Protein AF-A0A2K8Z9N9-F1 (afdb_monomer_lite)

Structure (mmCIF, N/CA/C/O backbone):
data_AF-A0A2K8Z9N9-F1
#
_entry.id   AF-A0A2K8Z9N9-F1
#
loop_
_atom_site.group_PDB
_atom_site.id
_atom_site.type_symbol
_atom_site.label_atom_id
_atom_site.label_alt_id
_atom_site.label_comp_id
_atom_site.label_asym_id
_atom_site.label_entity_id
_atom_site.label_seq_id
_atom_site.pdbx_PDB_ins_code
_atom_site.Cartn_x
_atom_site.Cartn_y
_atom_site.Cartn_z
_atom_site.occupancy
_atom_site.B_iso_or_equiv
_atom_site.auth_seq_id
_atom_site.auth_comp_id
_atom_site.auth_asym_id
_atom_site.auth_atom_id
_atom_site.pdbx_PDB_model_num
ATOM 1 N N . MET A 1 1 ? -4.233 -26.226 -13.952 1.00 40.62 1 MET A N 1
ATOM 2 C CA . MET A 1 1 ? -4.225 -26.065 -12.481 1.00 40.62 1 MET A CA 1
ATOM 3 C C . MET A 1 1 ? -2.831 -26.350 -11.945 1.00 40.62 1 MET A C 1
ATOM 5 O O . MET A 1 1 ? -2.380 -27.484 -12.035 1.00 40.62 1 MET A O 1
ATOM 9 N N . ARG A 1 2 ? -2.150 -25.341 -11.397 1.00 28.80 2 ARG A N 1
ATOM 10 C CA . ARG A 1 2 ? -0.966 -25.518 -10.547 1.00 28.80 2 ARG A CA 1
ATOM 11 C C . ARG A 1 2 ? -0.898 -24.301 -9.619 1.00 28.80 2 ARG A C 1
ATOM 13 O O . ARG A 1 2 ? -0.724 -23.184 -10.087 1.00 28.80 2 ARG A O 1
ATOM 20 N N . LYS A 1 3 ? -1.181 -24.523 -8.333 1.00 37.84 3 LYS A N 1
ATOM 21 C CA . LYS A 1 3 ? -1.164 -23.515 -7.265 1.00 37.84 3 LYS A CA 1
ATOM 22 C C . LYS A 1 3 ? 0.292 -23.256 -6.876 1.00 37.84 3 LYS A C 1
ATOM 24 O O . LYS A 1 3 ? 0.967 -24.202 -6.481 1.00 37.84 3 LYS A O 1
ATOM 29 N N . ILE A 1 4 ? 0.751 -22.010 -6.941 1.00 40.31 4 ILE A N 1
ATOM 30 C CA . ILE A 1 4 ? 1.959 -21.569 -6.235 1.00 40.31 4 ILE A CA 1
ATOM 31 C C . ILE A 1 4 ? 1.505 -20.522 -5.220 1.00 40.31 4 ILE A C 1
ATOM 33 O O . ILE A 1 4 ? 1.258 -19.366 -5.545 1.00 40.31 4 ILE A O 1
ATOM 37 N N . LEU A 1 5 ? 1.321 -20.999 -3.987 1.00 37.47 5 LEU A N 1
ATOM 38 C CA . LEU A 1 5 ? 1.273 -20.192 -2.774 1.00 37.47 5 LEU A CA 1
ATOM 39 C C . LEU A 1 5 ? 2.595 -19.414 -2.675 1.00 37.47 5 LEU A C 1
ATOM 41 O O . LEU A 1 5 ? 3.636 -20.032 -2.455 1.00 37.47 5 LEU A O 1
ATOM 45 N N . CYS A 1 6 ? 2.567 -18.086 -2.777 1.00 30.19 6 CYS A N 1
ATOM 46 C CA . CYS A 1 6 ? 3.692 -17.260 -2.343 1.00 30.19 6 CYS A CA 1
ATOM 47 C C . CYS A 1 6 ? 3.483 -16.848 -0.884 1.00 30.19 6 CYS A C 1
ATOM 49 O O . CYS A 1 6 ? 2.782 -15.894 -0.554 1.00 30.19 6 CYS A O 1
ATOM 51 N N . TRP A 1 7 ? 4.100 -17.635 -0.009 1.00 30.02 7 TRP A N 1
ATOM 52 C CA . TRP A 1 7 ? 4.386 -17.299 1.376 1.00 30.02 7 TRP A CA 1
ATOM 53 C C . TRP A 1 7 ? 5.351 -16.104 1.425 1.00 30.02 7 TRP A C 1
ATOM 55 O O . TRP A 1 7 ? 6.542 -16.279 1.195 1.00 30.02 7 TRP A O 1
ATOM 65 N N . PHE A 1 8 ? 4.877 -14.904 1.771 1.00 36.78 8 PHE A N 1
ATOM 66 C CA . PHE A 1 8 ? 5.751 -13.749 2.058 1.00 36.78 8 PHE A CA 1
ATOM 67 C C . PHE A 1 8 ? 5.559 -13.162 3.460 1.00 36.78 8 PHE A C 1
ATOM 69 O O . PHE A 1 8 ? 5.727 -11.970 3.704 1.00 36.78 8 PHE A O 1
ATOM 76 N N . ALA A 1 9 ? 5.302 -14.030 4.434 1.00 34.38 9 ALA A N 1
ATOM 77 C CA . ALA A 1 9 ? 5.460 -13.699 5.840 1.00 34.38 9 ALA A CA 1
ATOM 78 C C . ALA A 1 9 ? 6.182 -14.863 6.525 1.00 34.38 9 ALA A C 1
ATOM 80 O O . ALA A 1 9 ? 5.581 -15.918 6.660 1.00 34.38 9 ALA A O 1
ATOM 81 N N . ILE A 1 10 ? 7.467 -14.678 6.883 1.00 39.50 10 ILE A N 1
ATOM 82 C CA . ILE A 1 10 ? 8.190 -15.241 8.061 1.00 39.50 10 ILE A CA 1
ATOM 83 C C . ILE A 1 10 ? 9.733 -15.229 7.895 1.00 39.50 10 ILE A C 1
ATOM 85 O O . ILE A 1 10 ? 10.442 -15.260 8.895 1.00 39.50 10 ILE A O 1
ATOM 89 N N . ALA A 1 11 ? 10.317 -15.044 6.708 1.00 35.84 11 ALA A N 1
ATOM 90 C CA . ALA A 1 11 ? 11.785 -15.081 6.548 1.00 35.84 11 ALA A CA 1
ATOM 91 C C . ALA A 1 11 ? 12.506 -13.739 6.829 1.00 35.84 11 ALA A C 1
ATOM 93 O O . ALA A 1 11 ? 13.206 -13.207 5.975 1.00 35.84 11 ALA A O 1
ATOM 94 N N . GLY A 1 12 ? 12.328 -13.164 8.021 1.00 29.55 12 GLY A N 1
ATOM 95 C CA . GLY A 1 12 ? 13.013 -11.919 8.406 1.00 29.55 12 GLY A CA 1
ATOM 96 C C . GLY A 1 12 ? 13.476 -11.853 9.858 1.00 29.55 12 GLY A C 1
ATOM 97 O O . GLY A 1 12 ? 13.710 -10.757 10.359 1.00 29.55 12 GLY A O 1
ATOM 98 N N . MET A 1 13 ? 13.546 -12.983 10.570 1.00 34.28 13 MET A N 1
ATOM 99 C CA . MET A 1 13 ? 13.868 -12.961 12.002 1.00 34.28 13 MET A CA 1
ATOM 100 C C . MET A 1 13 ? 14.751 -14.109 12.491 1.00 34.28 13 MET A C 1
ATOM 102 O O . MET A 1 13 ? 14.627 -14.517 13.635 1.00 34.28 13 MET A O 1
ATOM 106 N N . LEU A 1 14 ? 15.672 -14.596 11.663 1.00 36.12 14 LEU A N 1
ATOM 107 C CA . LEU A 1 14 ? 16.796 -15.417 12.113 1.00 36.12 14 LEU A CA 1
ATOM 108 C C . LEU A 1 14 ? 17.955 -15.162 11.155 1.00 36.12 14 LEU A C 1
ATOM 110 O O . LEU A 1 14 ? 17.903 -15.657 10.045 1.00 36.12 14 LEU A O 1
ATOM 114 N N . TYR A 1 15 ? 18.907 -14.314 11.546 1.00 31.03 15 TYR A N 1
ATOM 115 C CA . TYR A 1 15 ? 20.344 -14.408 11.238 1.00 31.03 15 TYR A CA 1
ATOM 116 C C . TYR A 1 15 ? 21.033 -13.128 11.728 1.00 31.03 15 TYR A C 1
ATOM 118 O O . TYR A 1 15 ? 21.249 -12.174 10.988 1.00 31.03 15 TYR A O 1
ATOM 126 N N . PHE A 1 16 ? 21.371 -13.118 13.013 1.00 31.69 16 PHE A N 1
ATOM 127 C CA . PHE A 1 16 ? 22.531 -12.393 13.516 1.00 31.69 16 PHE A CA 1
ATOM 128 C C . PHE A 1 16 ? 23.209 -13.271 14.568 1.00 31.69 16 PHE A C 1
ATOM 130 O O . PHE A 1 16 ? 22.520 -13.951 15.325 1.00 31.69 16 PHE A O 1
ATOM 137 N N . MET A 1 17 ? 24.541 -13.172 14.607 1.00 35.00 17 MET A N 1
ATOM 138 C CA . MET A 1 17 ? 25.512 -13.831 15.496 1.00 35.00 17 MET A CA 1
ATOM 139 C C . MET A 1 17 ? 26.117 -15.143 14.971 1.00 35.00 17 MET A C 1
ATOM 141 O O . MET A 1 17 ? 25.644 -16.224 15.295 1.00 35.00 17 MET A O 1
ATOM 145 N N . ALA A 1 18 ? 27.209 -15.025 14.201 1.00 33.44 18 ALA A N 1
ATOM 146 C CA . ALA A 1 18 ? 28.506 -15.632 14.544 1.00 33.44 18 ALA A CA 1
ATOM 147 C C . ALA A 1 18 ? 29.573 -15.328 13.465 1.00 33.44 18 ALA A C 1
ATOM 149 O O . ALA A 1 18 ? 29.647 -15.978 12.430 1.00 33.44 18 ALA A O 1
ATOM 150 N N . ALA A 1 19 ? 30.437 -14.355 13.737 1.00 37.69 19 ALA A N 1
ATOM 151 C CA . ALA A 1 19 ? 31.879 -14.511 13.518 1.00 37.69 19 ALA A CA 1
ATOM 152 C C . ALA A 1 19 ? 32.484 -14.659 14.933 1.00 37.69 19 ALA A C 1
ATOM 154 O O . ALA A 1 19 ? 31.873 -14.082 15.841 1.00 37.69 19 ALA A O 1
ATOM 155 N N . PRO A 1 20 ? 33.606 -15.373 15.190 1.00 42.34 20 PRO A N 1
ATOM 156 C CA . PRO A 1 20 ? 34.783 -15.522 14.318 1.00 42.34 20 PRO A CA 1
ATOM 157 C C . PRO A 1 20 ? 35.496 -16.907 14.345 1.00 42.34 20 PRO A C 1
ATOM 159 O O . PRO A 1 20 ? 35.285 -17.720 15.234 1.00 42.34 20 PRO A O 1
ATOM 162 N N . GLY A 1 21 ? 36.456 -17.101 13.430 1.00 30.88 21 GLY A N 1
ATOM 163 C CA . GLY A 1 21 ? 37.747 -17.733 13.758 1.00 30.88 21 GLY A CA 1
ATOM 164 C C . GLY A 1 21 ? 37.950 -19.244 13.535 1.00 30.88 21 GLY A C 1
ATOM 165 O O . GLY A 1 21 ? 37.290 -20.072 14.143 1.00 30.88 21 GLY A O 1
ATOM 166 N N . LEU A 1 22 ? 39.022 -19.539 12.781 1.00 37.59 22 LEU A N 1
ATOM 167 C CA . LEU A 1 22 ? 39.873 -20.745 12.794 1.00 37.59 22 LEU A CA 1
ATOM 168 C C . LEU A 1 22 ? 39.346 -22.052 12.173 1.00 37.59 22 LEU A C 1
ATOM 170 O O . LEU A 1 22 ? 38.772 -22.904 12.839 1.00 37.59 22 LEU A O 1
ATOM 174 N N . ALA A 1 23 ? 39.779 -22.295 10.934 1.00 33.53 23 ALA A N 1
ATOM 175 C CA . ALA A 1 23 ? 40.361 -23.585 10.558 1.00 33.53 23 ALA A CA 1
ATOM 176 C C . ALA A 1 23 ? 41.425 -23.363 9.468 1.00 33.53 23 ALA A C 1
ATOM 178 O O . ALA A 1 23 ? 41.121 -23.163 8.295 1.00 33.53 23 ALA A O 1
ATOM 179 N N . GLN A 1 24 ? 42.687 -23.347 9.896 1.00 34.75 24 GLN A N 1
ATOM 180 C CA . GLN A 1 24 ? 43.884 -23.338 9.062 1.00 34.75 24 GLN A CA 1
ATOM 181 C C . GLN A 1 24 ? 44.470 -24.758 9.048 1.00 34.75 24 GLN A C 1
ATOM 183 O O . GLN A 1 24 ? 44.729 -25.305 10.112 1.00 34.75 24 GLN A O 1
ATOM 188 N N . SER A 1 25 ? 44.658 -25.325 7.852 1.00 30.25 25 SER A N 1
ATOM 189 C CA . SER A 1 25 ? 45.715 -26.251 7.369 1.00 30.25 25 SER A CA 1
ATOM 190 C C . SER A 1 25 ? 45.084 -27.124 6.269 1.00 30.25 25 SER A C 1
ATOM 192 O O . SER A 1 25 ? 44.011 -27.679 6.465 1.00 30.25 25 SER A O 1
ATOM 194 N N . SER A 1 26 ? 45.631 -27.231 5.064 1.00 32.59 26 SER A N 1
ATOM 195 C CA . SER A 1 26 ? 47.000 -27.646 4.784 1.00 32.59 26 SER A CA 1
ATOM 196 C C . SER A 1 26 ? 47.540 -27.022 3.490 1.00 32.59 26 SER A C 1
ATOM 198 O O . SER A 1 26 ? 46.816 -26.605 2.590 1.00 32.59 26 SER A O 1
ATOM 200 N N . SER A 1 27 ? 48.858 -26.901 3.482 1.00 33.66 27 SER A N 1
ATOM 201 C CA . SER A 1 27 ? 49.746 -26.224 2.546 1.00 33.66 27 SER A CA 1
ATOM 202 C C . SER A 1 27 ? 49.953 -26.960 1.220 1.00 33.66 27 SER A C 1
ATOM 204 O O . SER A 1 27 ? 50.217 -28.156 1.247 1.00 33.66 27 SER A O 1
ATOM 206 N N . HIS A 1 28 ? 49.982 -26.223 0.102 1.00 33.47 28 HIS A N 1
ATOM 207 C CA . HIS A 1 28 ? 51.055 -26.280 -0.911 1.00 33.47 28 HIS A CA 1
ATOM 208 C C . HIS A 1 28 ? 50.810 -25.241 -2.017 1.00 33.47 28 HIS A C 1
ATOM 210 O O . HIS A 1 28 ? 50.472 -25.580 -3.141 1.00 33.47 28 HIS A O 1
ATOM 216 N N . PHE A 1 29 ? 51.021 -23.962 -1.718 1.00 29.41 29 PHE A N 1
ATOM 217 C CA . PHE A 1 29 ? 51.384 -23.003 -2.760 1.00 29.41 29 PHE A CA 1
ATOM 218 C C . PHE A 1 29 ? 52.460 -22.090 -2.182 1.00 29.41 29 PHE A C 1
ATOM 220 O O . PHE A 1 29 ? 52.217 -21.350 -1.231 1.00 29.41 29 PHE A O 1
ATOM 227 N N . LEU A 1 30 ? 53.676 -22.217 -2.715 1.00 35.69 30 LEU A N 1
ATOM 228 C CA . LEU A 1 30 ? 54.739 -21.232 -2.547 1.00 35.69 30 LEU A CA 1
ATOM 229 C C . LEU A 1 30 ? 54.215 -19.917 -3.132 1.00 35.69 30 LEU A C 1
ATOM 231 O O . LEU A 1 30 ? 54.160 -19.755 -4.348 1.00 35.69 30 LEU A O 1
ATOM 235 N N . ILE A 1 31 ? 53.754 -19.016 -2.266 1.00 38.97 31 ILE A N 1
ATOM 236 C CA . ILE A 1 31 ? 53.439 -17.646 -2.658 1.00 38.97 31 ILE A CA 1
ATOM 237 C C . ILE A 1 31 ? 54.770 -16.907 -2.671 1.00 38.97 31 ILE A C 1
ATOM 239 O O . ILE A 1 31 ? 55.290 -16.508 -1.630 1.00 38.97 31 ILE A O 1
ATOM 243 N N . ASP A 1 32 ? 55.340 -16.788 -3.866 1.00 32.94 32 ASP A N 1
ATOM 244 C CA . ASP A 1 32 ? 56.443 -15.878 -4.126 1.00 32.94 32 ASP A CA 1
ATOM 245 C C . ASP A 1 32 ? 55.951 -14.445 -3.875 1.00 32.94 32 ASP A C 1
ATOM 247 O O . ASP A 1 32 ? 55.128 -13.898 -4.613 1.00 32.94 32 ASP A O 1
ATOM 251 N N . ASN A 1 33 ? 56.439 -13.837 -2.793 1.00 38.19 33 ASN A N 1
ATOM 252 C CA . ASN A 1 33 ? 56.134 -12.466 -2.381 1.00 38.19 33 ASN A CA 1
ATOM 253 C C . ASN A 1 33 ? 56.921 -11.439 -3.213 1.00 38.19 33 ASN A C 1
ATOM 255 O O . ASN A 1 33 ? 57.607 -10.576 -2.670 1.00 38.19 33 ASN A O 1
ATOM 259 N N . THR A 1 34 ? 56.834 -11.515 -4.541 1.00 43.38 34 THR A N 1
ATOM 260 C CA . THR A 1 34 ? 57.449 -10.527 -5.438 1.00 43.38 34 THR A CA 1
ATOM 261 C C . THR A 1 34 ? 56.523 -10.152 -6.589 1.00 43.38 34 THR A C 1
ATOM 263 O O . THR A 1 34 ? 56.747 -10.495 -7.744 1.00 43.38 34 THR A O 1
ATOM 266 N N . ARG A 1 35 ? 55.484 -9.371 -6.279 1.00 37.12 35 ARG A N 1
ATOM 267 C CA . ARG A 1 35 ? 55.111 -8.195 -7.082 1.00 37.12 35 ARG A CA 1
ATOM 268 C C . ARG A 1 35 ? 53.953 -7.458 -6.432 1.00 37.12 35 ARG A C 1
ATOM 270 O O . ARG A 1 35 ? 52.832 -7.949 -6.363 1.00 37.12 35 ARG A O 1
ATOM 277 N N . GLU A 1 36 ? 54.251 -6.241 -6.005 1.00 45.59 36 GLU A N 1
ATOM 278 C CA . GLU A 1 36 ? 53.295 -5.148 -5.911 1.00 45.59 36 GLU A CA 1
ATOM 279 C C . GLU A 1 36 ? 52.333 -5.201 -7.109 1.00 45.59 36 GLU A C 1
ATOM 281 O O . GLU A 1 36 ? 52.747 -5.090 -8.264 1.00 45.59 36 GLU A O 1
ATOM 286 N N . GLY A 1 37 ? 51.049 -5.446 -6.859 1.00 42.91 37 GLY A N 1
ATOM 287 C CA . GLY A 1 37 ? 50.105 -5.624 -7.951 1.00 42.91 37 GLY A CA 1
ATOM 288 C C . GLY A 1 37 ? 48.707 -5.998 -7.491 1.00 42.91 37 GLY A C 1
ATOM 289 O O . GLY A 1 37 ? 48.403 -7.165 -7.295 1.00 42.91 37 GLY A O 1
ATOM 290 N N . ALA A 1 38 ? 47.838 -4.990 -7.440 1.00 40.56 38 ALA A N 1
ATOM 291 C CA . ALA A 1 38 ? 46.389 -5.126 -7.554 1.00 40.56 38 ALA A CA 1
ATOM 292 C C . ALA A 1 38 ? 45.644 -5.778 -6.370 1.00 40.56 38 ALA A C 1
ATOM 294 O O . ALA A 1 38 ? 45.139 -6.895 -6.459 1.00 40.56 38 ALA A O 1
ATOM 295 N N . TRP A 1 39 ? 45.370 -4.974 -5.338 1.00 43.25 39 TRP A N 1
ATOM 296 C CA . TRP A 1 39 ? 44.136 -5.113 -4.555 1.00 43.25 39 TRP A CA 1
ATOM 297 C C . TRP A 1 39 ? 42.931 -4.831 -5.467 1.00 43.25 39 TRP A C 1
ATOM 299 O O . TRP A 1 39 ? 42.368 -3.738 -5.474 1.00 43.25 39 TRP A O 1
ATOM 309 N N . ARG A 1 40 ? 42.557 -5.788 -6.317 1.00 46.06 40 ARG A N 1
ATOM 310 C CA . ARG A 1 40 ? 41.306 -5.722 -7.073 1.00 46.06 40 ARG A CA 1
ATOM 311 C C . ARG A 1 40 ? 40.212 -6.301 -6.194 1.00 46.06 40 ARG A C 1
ATOM 313 O O . ARG A 1 40 ? 40.065 -7.513 -6.100 1.00 46.06 40 ARG A O 1
ATOM 320 N N . TYR A 1 41 ? 39.419 -5.420 -5.590 1.00 48.72 41 TYR A N 1
ATOM 321 C CA . TYR A 1 41 ? 38.032 -5.746 -5.283 1.00 48.72 41 TYR A CA 1
ATOM 322 C C . TYR A 1 41 ? 37.375 -6.179 -6.597 1.00 48.72 41 TYR A C 1
ATOM 324 O O . TYR A 1 41 ? 36.998 -5.343 -7.415 1.00 48.72 41 TYR A O 1
ATOM 332 N N . THR A 1 42 ? 37.276 -7.479 -6.851 1.00 45.69 42 THR A N 1
ATOM 333 C CA . THR A 1 42 ? 36.456 -8.008 -7.940 1.00 45.69 42 THR A CA 1
ATOM 334 C C . THR A 1 42 ? 35.003 -8.018 -7.477 1.00 45.69 42 THR A C 1
ATOM 336 O O . THR A 1 42 ? 34.388 -9.070 -7.319 1.00 45.69 42 THR A O 1
ATOM 339 N N . SER A 1 43 ? 34.426 -6.835 -7.230 1.00 60.12 43 SER A N 1
ATOM 340 C CA . SER A 1 43 ? 32.971 -6.736 -7.239 1.00 60.12 43 SER A CA 1
ATOM 341 C C . SER A 1 43 ? 32.530 -7.068 -8.662 1.00 60.12 43 SER A C 1
ATOM 343 O O . SER A 1 43 ? 32.940 -6.427 -9.632 1.00 60.12 43 SER A O 1
ATOM 345 N N . VAL A 1 44 ? 31.762 -8.145 -8.813 1.00 65.00 44 VAL A N 1
ATOM 346 C CA . VAL A 1 44 ? 31.120 -8.455 -10.090 1.00 65.00 44 VAL A CA 1
ATOM 347 C C . VAL A 1 44 ? 30.292 -7.227 -10.463 1.00 65.00 44 VAL A C 1
ATOM 349 O O . VAL A 1 44 ? 29.448 -6.794 -9.679 1.00 65.00 44 VAL A O 1
ATOM 352 N N . ARG A 1 45 ? 30.587 -6.615 -11.615 1.00 73.12 45 ARG A N 1
ATOM 353 C CA . ARG A 1 45 ? 29.872 -5.423 -12.080 1.00 73.12 45 ARG A CA 1
ATOM 354 C C . ARG A 1 45 ? 28.389 -5.775 -12.194 1.00 73.12 45 ARG A C 1
ATOM 356 O O . ARG A 1 45 ? 28.050 -6.705 -12.922 1.00 73.12 45 ARG A O 1
ATOM 363 N N . GLU A 1 46 ? 27.534 -5.046 -11.473 1.00 80.50 46 GLU A N 1
ATOM 364 C CA . GLU A 1 46 ? 26.081 -5.217 -11.576 1.00 80.50 46 GLU A CA 1
ATOM 365 C C . GLU A 1 46 ? 25.660 -5.093 -13.046 1.00 80.50 46 GLU A C 1
ATOM 367 O O . GLU A 1 46 ? 26.114 -4.199 -13.770 1.00 80.50 46 GLU A O 1
ATOM 372 N N . THR A 1 47 ? 24.793 -5.999 -13.492 1.00 84.88 47 THR A N 1
ATOM 373 C CA . THR A 1 47 ? 24.129 -5.836 -14.790 1.00 84.88 47 THR A CA 1
ATOM 374 C C . THR A 1 47 ? 23.177 -4.634 -14.730 1.00 84.88 47 THR A C 1
ATOM 376 O O . THR A 1 47 ? 22.648 -4.345 -13.652 1.00 84.88 47 THR A O 1
ATOM 379 N N . PRO A 1 48 ? 22.885 -3.964 -15.862 1.00 84.25 48 PRO A N 1
ATOM 380 C CA . PRO A 1 48 ? 21.903 -2.877 -15.898 1.00 84.25 48 PRO A CA 1
ATOM 381 C C . PRO A 1 48 ? 20.554 -3.272 -15.285 1.00 84.25 48 PRO A C 1
ATOM 383 O O . PRO A 1 48 ? 19.950 -2.501 -14.551 1.00 84.25 48 PRO A O 1
ATOM 386 N N . TYR A 1 49 ? 20.122 -4.515 -15.508 1.00 81.06 49 TYR A N 1
ATOM 387 C CA . TYR A 1 49 ? 18.912 -5.069 -14.907 1.00 81.06 49 TYR A CA 1
ATOM 388 C C . TYR A 1 49 ? 18.962 -5.064 -13.367 1.00 81.06 49 TYR A C 1
ATOM 390 O O . TYR A 1 49 ? 18.026 -4.606 -12.712 1.00 81.06 49 TYR A O 1
ATOM 398 N N . GLN A 1 50 ? 20.068 -5.529 -12.774 1.00 82.19 50 GLN A N 1
ATOM 399 C CA . GLN A 1 50 ? 20.246 -5.580 -11.317 1.00 82.19 50 GLN A CA 1
ATOM 400 C C . GLN A 1 50 ? 20.343 -4.182 -10.697 1.00 82.19 50 GLN A C 1
ATOM 402 O O . GLN A 1 50 ? 19.692 -3.916 -9.684 1.00 82.19 50 GLN A O 1
ATOM 407 N N . SER A 1 51 ? 21.112 -3.277 -11.313 1.00 84.19 51 SER A N 1
ATOM 408 C CA . SER A 1 51 ? 21.238 -1.904 -10.819 1.00 84.19 51 SER A CA 1
ATOM 409 C C . SER A 1 51 ? 19.900 -1.165 -10.880 1.00 84.19 51 SER A C 1
ATOM 411 O O . SER A 1 51 ? 19.500 -0.533 -9.903 1.00 84.19 51 SER A O 1
ATOM 413 N N . ASN A 1 52 ? 19.168 -1.299 -11.990 1.00 86.81 52 ASN A N 1
ATOM 414 C CA . ASN A 1 52 ? 17.872 -0.652 -12.193 1.00 86.81 52 ASN A CA 1
ATOM 415 C C . ASN A 1 52 ? 16.802 -1.215 -11.248 1.00 86.81 52 ASN A C 1
ATOM 417 O O . ASN A 1 52 ? 16.053 -0.450 -10.637 1.00 86.81 52 ASN A O 1
ATOM 421 N N . GLY A 1 53 ? 16.777 -2.538 -11.055 1.00 85.38 53 GLY A N 1
ATOM 422 C CA . GLY A 1 53 ? 15.887 -3.192 -10.097 1.00 85.38 53 GLY A CA 1
ATOM 423 C C . GLY A 1 53 ? 16.094 -2.690 -8.665 1.00 85.38 53 GLY A C 1
ATOM 424 O O . GLY A 1 53 ? 15.122 -2.395 -7.967 1.00 85.38 53 GLY A O 1
ATOM 425 N N . ARG A 1 54 ? 17.350 -2.492 -8.241 1.00 87.31 54 ARG A N 1
ATOM 426 C CA . ARG A 1 54 ? 17.676 -1.928 -6.920 1.00 87.31 54 ARG A CA 1
ATOM 427 C C . ARG A 1 54 ? 17.151 -0.500 -6.751 1.00 87.31 54 ARG A C 1
ATOM 429 O O . ARG A 1 54 ? 16.621 -0.174 -5.687 1.00 87.31 54 ARG A O 1
ATOM 436 N N . VAL A 1 55 ? 17.265 0.346 -7.778 1.00 87.75 55 VAL A N 1
ATOM 437 C CA . VAL A 1 55 ? 16.733 1.721 -7.741 1.00 87.75 55 VAL A CA 1
ATOM 438 C C . VAL A 1 55 ? 15.206 1.715 -7.644 1.00 87.75 55 VAL A C 1
ATOM 440 O O . VAL A 1 55 ? 14.651 2.391 -6.778 1.00 87.75 55 VAL A O 1
ATOM 443 N N . ILE A 1 56 ? 14.525 0.905 -8.461 1.00 86.06 56 ILE A N 1
ATOM 444 C CA . ILE A 1 56 ? 13.062 0.751 -8.409 1.00 86.06 56 ILE A CA 1
ATOM 445 C C . ILE A 1 56 ? 12.621 0.281 -7.016 1.00 86.06 56 ILE A C 1
ATOM 447 O O . ILE A 1 56 ? 11.708 0.858 -6.425 1.00 86.06 56 ILE A O 1
ATOM 451 N N . GLN A 1 57 ? 13.299 -0.717 -6.445 1.00 86.56 57 GLN A N 1
ATOM 452 C CA . GLN A 1 57 ? 12.994 -1.228 -5.108 1.00 86.56 57 GLN A CA 1
ATOM 453 C C . GLN A 1 57 ? 13.182 -0.163 -4.019 1.00 86.56 57 GLN A C 1
ATOM 455 O O . GLN A 1 57 ? 12.355 -0.044 -3.107 1.00 86.56 57 GLN A O 1
ATOM 460 N N . HIS A 1 58 ? 14.254 0.626 -4.105 1.00 87.38 58 HIS A N 1
ATOM 461 C CA . HIS A 1 58 ? 14.481 1.737 -3.188 1.00 87.38 58 HIS A CA 1
ATOM 462 C C . HIS A 1 58 ? 13.348 2.767 -3.277 1.00 87.38 58 HIS A C 1
ATOM 464 O O . HIS A 1 58 ? 12.804 3.180 -2.250 1.00 87.38 58 HIS A O 1
ATOM 470 N N . GLN A 1 59 ? 12.935 3.116 -4.495 1.00 87.19 59 GLN A N 1
ATOM 471 C CA . GLN A 1 59 ? 11.874 4.088 -4.726 1.00 87.19 59 GLN A CA 1
ATOM 472 C C . GLN A 1 59 ? 10.514 3.593 -4.219 1.00 87.19 59 GLN A C 1
ATOM 474 O O . GLN A 1 59 ? 9.814 4.326 -3.521 1.00 87.19 59 GLN A O 1
ATOM 479 N N . LEU A 1 60 ? 10.179 2.323 -4.458 1.00 89.12 60 LEU A N 1
ATOM 480 C CA . LEU A 1 60 ? 8.980 1.683 -3.908 1.00 89.12 60 LEU A CA 1
ATOM 481 C C . LEU A 1 60 ? 8.983 1.658 -2.377 1.00 89.12 60 LEU A C 1
ATOM 483 O O . LEU A 1 60 ? 7.957 1.907 -1.749 1.00 89.12 60 LEU A O 1
ATOM 487 N N . THR A 1 61 ? 10.141 1.415 -1.761 1.00 88.88 61 THR A N 1
ATOM 488 C CA . THR A 1 61 ? 10.278 1.445 -0.297 1.00 88.88 61 THR A CA 1
ATOM 489 C C . THR A 1 61 ? 10.020 2.849 0.253 1.00 88.88 61 THR A C 1
ATOM 491 O O . THR A 1 61 ? 9.343 3.012 1.272 1.00 88.88 61 THR A O 1
ATOM 494 N N . THR A 1 62 ? 10.541 3.876 -0.417 1.00 89.06 62 THR A N 1
ATOM 495 C CA . THR A 1 62 ? 10.326 5.278 -0.043 1.00 89.06 62 THR A CA 1
ATOM 496 C C . THR A 1 62 ? 8.864 5.686 -0.217 1.00 89.06 62 THR A C 1
ATOM 498 O O . THR A 1 62 ? 8.292 6.291 0.693 1.00 89.06 62 THR A O 1
ATOM 501 N N . LEU A 1 63 ? 8.234 5.300 -1.329 1.00 90.06 63 LEU A N 1
ATOM 502 C CA . LEU A 1 63 ? 6.803 5.496 -1.573 1.0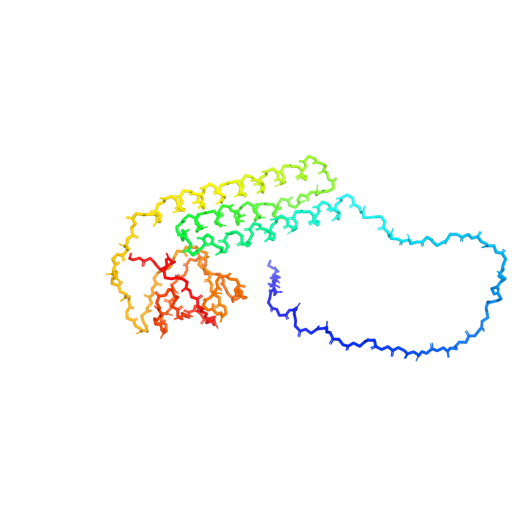0 90.06 63 LEU A CA 1
ATOM 503 C C . LEU A 1 63 ? 5.947 4.815 -0.506 1.00 90.06 63 LEU A C 1
ATOM 505 O O . LEU A 1 63 ? 5.081 5.462 0.075 1.00 90.06 63 LEU A O 1
ATOM 509 N N . GLY A 1 64 ? 6.236 3.554 -0.176 1.00 89.25 64 GLY A N 1
ATOM 510 C CA . GLY A 1 64 ? 5.501 2.801 0.839 1.00 89.25 64 GLY A CA 1
ATOM 511 C C . GLY A 1 64 ? 5.514 3.486 2.207 1.00 89.25 64 GLY A C 1
ATOM 512 O O . GLY A 1 64 ? 4.483 3.581 2.865 1.00 89.25 64 GLY A O 1
ATOM 513 N N . LYS A 1 65 ? 6.650 4.064 2.621 1.00 89.75 65 LYS A N 1
ATOM 514 C CA . LYS A 1 65 ? 6.722 4.846 3.870 1.00 89.75 65 LYS A CA 1
ATOM 515 C C . LYS A 1 65 ? 5.822 6.084 3.839 1.00 89.75 65 LYS A C 1
ATOM 517 O O . LYS A 1 65 ? 5.194 6.399 4.848 1.00 89.75 65 LYS A O 1
ATOM 522 N N . LYS A 1 66 ? 5.758 6.781 2.702 1.00 90.81 66 LYS A N 1
ATOM 523 C CA . LYS A 1 66 ? 4.902 7.965 2.529 1.00 90.81 66 LYS A CA 1
ATOM 524 C C . LYS A 1 66 ? 3.423 7.588 2.486 1.00 90.81 66 LYS A C 1
ATOM 526 O O . LYS A 1 66 ? 2.625 8.247 3.141 1.00 90.81 66 LYS A O 1
ATOM 531 N N . LEU A 1 67 ? 3.079 6.495 1.809 1.00 91.25 67 LEU A N 1
ATOM 532 C CA . LEU A 1 67 ? 1.724 5.942 1.788 1.00 91.25 67 LEU A CA 1
ATOM 533 C C . LEU A 1 67 ? 1.271 5.499 3.183 1.00 91.25 67 LEU A C 1
ATOM 535 O O . LEU A 1 67 ? 0.164 5.831 3.590 1.00 91.25 67 LEU A O 1
ATOM 539 N N . ASN A 1 68 ? 2.135 4.854 3.972 1.00 90.75 68 ASN A N 1
ATOM 540 C CA . ASN A 1 68 ? 1.809 4.516 5.361 1.00 90.75 68 ASN A CA 1
ATOM 541 C C . ASN A 1 68 ? 1.500 5.764 6.198 1.00 90.75 68 ASN A C 1
ATOM 543 O O . ASN A 1 68 ? 0.597 5.737 7.029 1.00 90.75 68 ASN A O 1
ATOM 547 N N . HIS A 1 69 ? 2.228 6.863 5.992 1.00 90.44 69 HIS A N 1
ATOM 548 C CA . HIS A 1 69 ? 1.908 8.125 6.655 1.00 90.44 69 HIS A CA 1
ATOM 549 C C . HIS A 1 69 ? 0.566 8.694 6.172 1.00 90.44 69 HIS A C 1
ATOM 551 O O . HIS A 1 69 ? -0.273 9.057 6.996 1.00 90.44 69 HIS A O 1
ATOM 557 N N . LEU A 1 70 ? 0.331 8.689 4.857 1.00 90.50 70 LEU A N 1
ATOM 558 C CA . LEU A 1 70 ? -0.923 9.143 4.259 1.00 90.50 70 LEU A CA 1
ATOM 559 C C . LEU A 1 70 ? -2.129 8.348 4.778 1.00 90.50 70 LEU A C 1
ATOM 561 O O . LEU A 1 70 ? -3.172 8.932 5.020 1.00 90.50 70 LEU A O 1
ATOM 565 N N . SER A 1 71 ? -1.962 7.055 5.067 1.00 87.94 71 SER A N 1
ATOM 566 C CA . SER A 1 71 ? -3.005 6.194 5.646 1.00 87.94 71 SER A CA 1
ATOM 567 C C . SER A 1 71 ? -3.592 6.724 6.970 1.00 87.94 71 SER A C 1
ATOM 569 O O . SER A 1 71 ? -4.724 6.411 7.338 1.00 87.94 71 SER A O 1
ATOM 571 N N . VAL A 1 72 ? -2.823 7.542 7.693 1.00 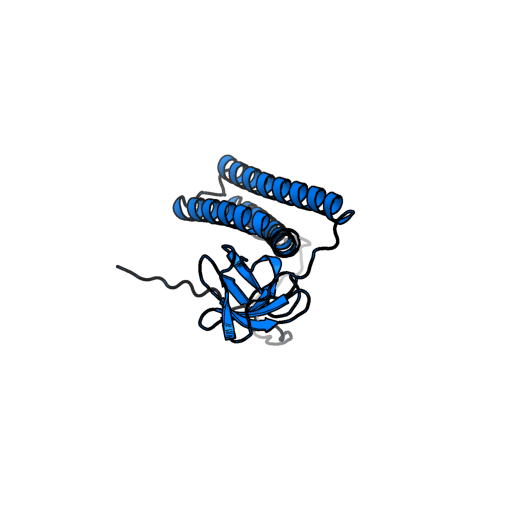87.75 72 VAL A N 1
ATOM 572 C CA . VAL A 1 72 ? -3.236 8.168 8.954 1.00 87.75 72 VAL A CA 1
ATOM 573 C C . VAL A 1 72 ? -3.785 9.572 8.730 1.00 87.75 72 VAL A C 1
ATOM 575 O O . VAL A 1 72 ? -4.765 9.939 9.370 1.00 87.75 72 VAL A O 1
ATOM 578 N N . VAL A 1 73 ? -3.151 10.341 7.842 1.00 88.25 73 VAL A N 1
ATOM 579 C CA . VAL A 1 73 ? -3.496 11.748 7.580 1.00 88.25 73 VAL A CA 1
ATOM 580 C C . VAL A 1 73 ? -4.765 11.864 6.735 1.00 88.25 73 VAL A C 1
ATOM 582 O O . VAL A 1 73 ? -5.655 12.636 7.066 1.00 88.25 73 VAL A O 1
ATOM 585 N N . ASP A 1 74 ? -4.866 11.070 5.671 1.00 89.38 74 ASP A N 1
ATOM 586 C CA . ASP A 1 74 ? -5.964 11.094 4.708 1.00 89.38 74 ASP A CA 1
ATOM 587 C C . ASP A 1 74 ? -6.215 9.677 4.183 1.00 89.38 74 ASP A C 1
ATOM 589 O O . ASP A 1 74 ? -5.693 9.230 3.157 1.00 89.38 74 ASP A O 1
ATOM 593 N N . ALA A 1 75 ? -6.984 8.932 4.972 1.00 89.12 75 ALA A N 1
ATOM 594 C CA . ALA A 1 75 ? -7.289 7.534 4.717 1.00 89.12 75 ALA A CA 1
ATOM 595 C C . ALA A 1 75 ? -8.025 7.291 3.376 1.00 89.12 75 ALA A C 1
ATOM 597 O O . ALA A 1 75 ? -7.648 6.343 2.678 1.00 89.12 75 ALA A O 1
ATOM 598 N N . PRO A 1 76 ? -9.007 8.121 2.957 1.00 90.38 76 PRO A N 1
ATOM 599 C CA . PRO A 1 76 ? -9.608 8.020 1.625 1.00 90.38 76 PRO A CA 1
ATOM 600 C C . PRO A 1 76 ? -8.599 8.202 0.486 1.00 90.38 76 PRO A C 1
ATOM 602 O O . PRO A 1 76 ? -8.525 7.346 -0.398 1.00 90.38 76 PRO A O 1
ATOM 605 N N . ALA A 1 77 ? -7.783 9.262 0.527 1.00 91.81 77 ALA A N 1
ATOM 606 C CA . ALA A 1 77 ? -6.780 9.515 -0.506 1.00 91.81 77 ALA A CA 1
ATOM 607 C C . ALA A 1 77 ? -5.727 8.401 -0.574 1.00 91.81 77 ALA A C 1
ATOM 609 O O . ALA A 1 77 ? -5.339 7.954 -1.657 1.00 91.81 77 ALA A O 1
ATOM 610 N N . TYR A 1 78 ? -5.300 7.903 0.590 1.00 93.31 78 TYR A N 1
ATOM 611 C CA . TYR A 1 78 ? -4.439 6.730 0.680 1.00 93.31 78 TYR A CA 1
ATOM 612 C C . TYR A 1 78 ? -5.049 5.517 -0.027 1.00 93.31 78 TYR A C 1
ATOM 614 O O . TYR A 1 78 ? -4.368 4.886 -0.833 1.00 93.31 78 TYR A O 1
ATOM 622 N N . SER A 1 79 ? -6.307 5.183 0.273 1.00 90.56 79 SER A N 1
ATOM 623 C CA . SER A 1 79 ? -6.965 3.980 -0.249 1.00 90.56 79 SER A CA 1
ATOM 624 C C . SER A 1 79 ? -7.008 3.986 -1.778 1.00 90.56 79 SER A C 1
ATOM 626 O O . SER A 1 79 ? -6.676 2.985 -2.420 1.00 90.56 79 SER A O 1
ATOM 628 N N . GLN A 1 80 ? -7.319 5.147 -2.362 1.00 93.44 80 GLN A N 1
ATOM 629 C CA . GLN A 1 80 ? -7.304 5.344 -3.806 1.00 93.44 80 GLN A CA 1
ATOM 630 C C . GLN A 1 80 ? -5.895 5.161 -4.392 1.00 93.44 80 GLN A C 1
ATOM 632 O O . GLN A 1 80 ? -5.699 4.311 -5.264 1.00 93.44 80 GLN A O 1
ATOM 637 N N . LEU A 1 81 ? -4.902 5.908 -3.896 1.00 93.94 81 LEU A N 1
ATOM 638 C CA . LEU A 1 81 ? -3.534 5.860 -4.425 1.00 93.94 81 LEU A CA 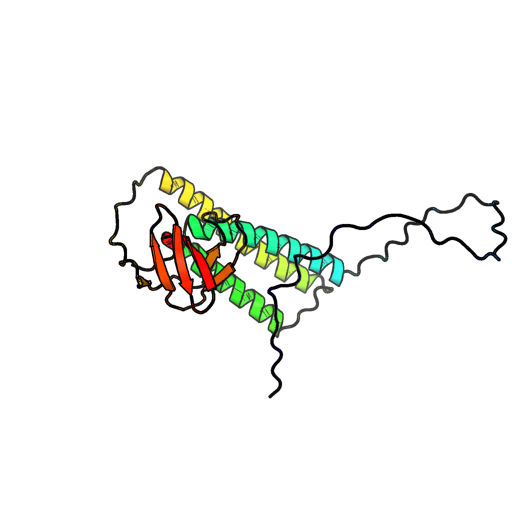1
ATOM 639 C C . LEU A 1 81 ? -2.888 4.482 -4.260 1.00 93.94 81 LEU A C 1
ATOM 641 O O . LEU A 1 81 ? -2.165 4.019 -5.142 1.00 93.94 81 LEU A O 1
ATOM 645 N N . GLN A 1 82 ? -3.163 3.801 -3.149 1.00 93.69 82 GLN A N 1
ATOM 646 C CA . GLN A 1 82 ? -2.700 2.441 -2.915 1.00 93.69 82 GLN A CA 1
ATOM 647 C C . GLN A 1 82 ? -3.314 1.463 -3.923 1.00 93.69 82 GLN A C 1
ATOM 649 O O . GLN A 1 82 ? -2.603 0.593 -4.428 1.00 93.69 82 GLN A O 1
ATOM 654 N N . GLY A 1 83 ? -4.601 1.614 -4.246 1.00 91.38 83 GLY A N 1
ATOM 655 C CA . GLY A 1 83 ? -5.264 0.819 -5.278 1.00 91.38 83 GLY A CA 1
ATOM 656 C C . GLY A 1 83 ? -4.680 1.053 -6.671 1.00 91.38 83 GLY A C 1
ATOM 657 O O . GLY A 1 83 ? -4.394 0.092 -7.388 1.00 91.38 83 GLY A O 1
ATOM 658 N N . GLU A 1 84 ? -4.427 2.310 -7.034 1.00 93.88 84 GLU A N 1
ATOM 659 C CA . GLU A 1 84 ? -3.788 2.668 -8.304 1.00 93.88 84 GLU A CA 1
ATOM 660 C C . GLU A 1 84 ? -2.362 2.112 -8.412 1.00 93.88 84 GLU A C 1
ATOM 662 O O . GLU A 1 84 ? -1.991 1.549 -9.449 1.00 93.88 84 GLU A O 1
ATOM 667 N N . LEU A 1 85 ? -1.569 2.223 -7.340 1.00 92.62 85 LEU A N 1
ATOM 668 C CA . LEU A 1 85 ? -0.219 1.668 -7.283 1.00 92.62 85 LEU A CA 1
ATOM 669 C C . LEU A 1 85 ? -0.247 0.138 -7.358 1.00 92.62 85 LEU A C 1
ATOM 671 O O . LEU A 1 85 ? 0.516 -0.442 -8.127 1.00 92.62 85 LEU A O 1
ATOM 675 N N . HIS A 1 86 ? -1.136 -0.521 -6.610 1.00 91.25 86 HIS A N 1
ATOM 676 C CA . HIS A 1 86 ? -1.282 -1.975 -6.652 1.00 91.25 86 HIS A CA 1
ATOM 677 C C . HIS A 1 86 ? -1.646 -2.460 -8.060 1.00 91.25 86 HIS A C 1
ATOM 679 O O . HIS A 1 86 ? -0.969 -3.336 -8.595 1.00 91.25 86 HIS A O 1
ATOM 685 N N . GLY A 1 87 ? -2.640 -1.841 -8.705 1.00 91.50 87 GLY A N 1
ATOM 686 C CA . GLY A 1 87 ? -3.039 -2.190 -10.071 1.00 91.50 87 GLY A CA 1
ATOM 687 C C . GLY A 1 87 ? -1.960 -1.889 -11.117 1.00 91.50 87 GLY A C 1
ATOM 688 O O . GLY A 1 87 ? -1.845 -2.586 -12.125 1.00 91.50 87 GLY A O 1
ATOM 689 N N . TYR A 1 88 ? -1.136 -0.862 -10.903 1.00 91.38 88 TYR A N 1
ATOM 690 C CA . TYR A 1 88 ? 0.037 -0.616 -11.740 1.00 91.38 88 TYR A CA 1
ATOM 691 C C . TYR A 1 88 ? 1.093 -1.717 -11.584 1.00 91.38 88 TYR A C 1
ATOM 693 O O . TYR A 1 88 ? 1.520 -2.291 -12.583 1.00 91.38 88 TYR A O 1
ATOM 701 N N . LEU A 1 89 ? 1.467 -2.058 -10.349 1.00 89.44 89 LEU A N 1
ATOM 702 C CA . LEU A 1 89 ? 2.463 -3.096 -10.074 1.00 89.44 89 LEU A CA 1
ATOM 703 C C . LEU A 1 89 ? 2.008 -4.480 -10.541 1.00 89.44 89 LEU A C 1
ATOM 705 O O . LEU A 1 89 ? 2.813 -5.220 -11.093 1.00 89.44 89 LEU A O 1
ATOM 709 N N . GLN A 1 90 ? 0.725 -4.805 -10.393 1.00 88.94 90 GLN A N 1
ATOM 710 C CA . GLN A 1 90 ? 0.162 -6.059 -10.887 1.00 88.94 90 GLN A CA 1
ATOM 711 C C . GLN A 1 90 ? 0.246 -6.162 -12.417 1.00 88.94 90 GLN A C 1
ATOM 713 O O . GLN A 1 90 ? 0.542 -7.229 -12.951 1.00 88.94 90 GLN A O 1
ATOM 718 N N . ARG A 1 91 ? 0.019 -5.057 -13.142 1.00 89.38 91 ARG A N 1
ATOM 719 C CA . ARG A 1 91 ? 0.219 -5.023 -14.600 1.00 89.38 91 ARG A CA 1
ATOM 720 C C . ARG A 1 91 ? 1.683 -5.231 -14.966 1.00 89.38 91 ARG A C 1
ATOM 722 O O . ARG A 1 91 ? 1.957 -6.070 -15.810 1.00 89.38 91 ARG A O 1
ATOM 729 N N . LEU A 1 92 ? 2.610 -4.562 -14.276 1.00 87.25 92 LEU A N 1
ATOM 730 C CA . LEU A 1 92 ? 4.041 -4.800 -14.484 1.00 87.25 92 LEU A CA 1
ATOM 731 C C . LEU A 1 92 ? 4.428 -6.259 -14.215 1.00 87.25 92 LEU A C 1
ATOM 733 O O . LEU A 1 92 ? 5.210 -6.824 -14.964 1.00 87.25 92 LEU A O 1
ATOM 737 N N . GLU A 1 93 ? 3.891 -6.889 -13.172 1.00 84.44 93 GLU A N 1
ATOM 738 C CA . GLU A 1 93 ? 4.163 -8.302 -12.891 1.00 84.44 93 GLU A CA 1
ATOM 739 C C . GLU A 1 93 ? 3.678 -9.206 -14.035 1.00 84.44 93 GLU A C 1
ATOM 741 O O . GLU A 1 93 ? 4.427 -10.063 -14.509 1.00 84.44 93 GLU A O 1
ATOM 746 N N . ASN A 1 94 ? 2.466 -8.959 -14.539 1.00 83.31 94 ASN A N 1
ATOM 747 C CA . ASN A 1 94 ? 1.898 -9.705 -15.662 1.00 83.31 94 ASN A CA 1
ATOM 748 C C . ASN A 1 94 ? 2.679 -9.494 -16.969 1.00 83.31 94 ASN A C 1
ATOM 750 O O . ASN A 1 94 ? 2.882 -10.449 -17.716 1.00 83.31 94 ASN A O 1
ATOM 754 N N . ASP A 1 95 ? 3.135 -8.269 -17.227 1.00 86.62 95 ASP A N 1
ATOM 755 C CA . ASP A 1 95 ? 3.871 -7.912 -18.442 1.00 86.62 95 ASP A CA 1
ATOM 756 C C . ASP A 1 95 ? 5.331 -8.402 -18.408 1.00 86.62 95 ASP A C 1
ATOM 758 O O . ASP A 1 95 ? 5.966 -8.514 -19.457 1.00 86.62 95 ASP A O 1
ATOM 762 N N . SER A 1 96 ? 5.870 -8.712 -17.218 1.00 80.19 96 SER A N 1
ATOM 763 C CA . SER A 1 96 ? 7.255 -9.167 -16.997 1.00 80.19 96 SER A CA 1
ATOM 764 C C . SER A 1 96 ? 8.310 -8.322 -17.744 1.00 80.19 96 SER A C 1
ATOM 766 O O . SER A 1 96 ? 9.081 -8.845 -18.556 1.00 80.19 96 SER A O 1
ATOM 768 N N . PRO A 1 97 ? 8.359 -7.000 -17.499 1.00 79.88 97 PRO A N 1
ATOM 769 C CA . PRO A 1 97 ? 9.187 -6.073 -18.253 1.00 79.88 97 PRO A CA 1
ATOM 770 C C . PRO A 1 97 ? 10.687 -6.294 -18.016 1.00 79.88 97 PRO A C 1
ATOM 772 O O . PRO A 1 97 ? 11.151 -6.496 -16.893 1.00 79.88 97 PRO A O 1
ATOM 775 N N . ASP A 1 98 ? 11.472 -6.170 -19.087 1.00 83.75 98 ASP A N 1
ATOM 776 C CA . ASP A 1 98 ? 12.933 -6.197 -19.020 1.00 83.75 98 ASP A CA 1
ATOM 777 C C . ASP A 1 98 ? 13.482 -4.844 -18.539 1.00 83.75 98 ASP A C 1
ATOM 779 O O . ASP A 1 98 ? 13.684 -3.914 -19.324 1.00 83.75 98 ASP A O 1
ATOM 783 N N . TYR A 1 99 ? 13.760 -4.742 -17.237 1.00 81.94 99 TYR A N 1
ATOM 784 C CA . TYR A 1 99 ? 14.350 -3.550 -16.612 1.00 81.94 99 TYR A CA 1
ATOM 785 C C . TYR A 1 99 ? 15.795 -3.259 -17.050 1.00 81.94 99 TYR A C 1
ATOM 787 O O . TYR A 1 99 ? 16.341 -2.214 -16.690 1.00 81.94 99 TYR A O 1
ATOM 795 N N . GLY A 1 100 ? 16.438 -4.156 -17.806 1.00 79.69 100 GLY A N 1
ATOM 796 C CA . GLY A 1 100 ? 17.729 -3.899 -18.437 1.00 79.69 100 GLY A CA 1
ATOM 797 C C . GLY A 1 100 ? 17.619 -2.920 -19.607 1.00 79.69 100 GLY A C 1
ATOM 798 O O . GLY A 1 100 ? 18.601 -2.251 -19.934 1.00 79.69 100 GLY A O 1
ATOM 799 N N . ARG A 1 101 ? 16.424 -2.789 -20.199 1.00 85.88 101 ARG A N 1
ATOM 800 C CA . ARG A 1 101 ? 16.130 -1.794 -21.234 1.00 85.88 101 ARG A CA 1
ATOM 801 C C . ARG A 1 101 ? 15.895 -0.430 -20.609 1.00 85.88 101 ARG A C 1
ATOM 803 O O . ARG A 1 101 ? 15.089 -0.267 -19.690 1.00 85.88 101 ARG A O 1
ATOM 810 N N . VAL A 1 102 ? 16.599 0.562 -21.138 1.00 86.12 102 VAL A N 1
ATOM 811 C CA . VAL A 1 102 ? 16.620 1.921 -20.596 1.00 86.12 102 VAL A CA 1
ATOM 812 C C . VAL A 1 102 ? 15.231 2.550 -20.667 1.00 86.12 102 VAL A C 1
ATOM 814 O O . VAL A 1 102 ? 14.805 3.187 -19.709 1.00 86.12 102 VAL A O 1
ATOM 817 N N . GLU A 1 103 ? 14.495 2.328 -21.750 1.00 88.69 103 GLU A N 1
ATOM 818 C CA . GLU A 1 103 ? 13.171 2.907 -21.988 1.00 88.69 103 GLU A CA 1
ATOM 819 C C . GLU A 1 103 ? 12.150 2.383 -20.973 1.00 88.69 103 GLU A C 1
ATOM 821 O O . GLU A 1 103 ? 11.387 3.151 -20.388 1.00 88.69 103 GLU A O 1
ATOM 826 N N . VAL A 1 104 ? 12.189 1.074 -20.717 1.00 86.44 104 VAL A N 1
ATOM 827 C CA . VAL A 1 104 ? 11.314 0.386 -19.762 1.00 86.44 104 VAL A CA 1
ATOM 828 C C . VAL A 1 104 ? 11.605 0.858 -18.339 1.00 86.44 104 VAL A C 1
ATOM 830 O O . VAL A 1 104 ? 10.691 1.237 -17.608 1.00 86.44 104 VAL A O 1
ATOM 833 N N . TYR A 1 105 ? 12.882 0.899 -17.957 1.00 87.81 105 TYR A N 1
ATOM 834 C CA . TYR A 1 105 ? 13.307 1.409 -16.655 1.00 87.81 105 TYR A CA 1
ATOM 835 C C . TYR A 1 105 ? 12.855 2.859 -16.419 1.00 87.81 105 TYR A C 1
ATOM 837 O O . TYR A 1 105 ? 12.272 3.156 -15.374 1.00 87.81 105 TYR A O 1
ATOM 845 N N . HIS A 1 106 ? 13.069 3.753 -17.389 1.00 90.69 106 HIS A N 1
ATOM 846 C CA . HIS A 1 106 ? 12.675 5.157 -17.258 1.00 90.69 106 HIS A CA 1
ATOM 847 C C . HIS A 1 106 ? 11.158 5.327 -17.199 1.00 90.69 106 HIS A C 1
ATOM 849 O O . HIS A 1 106 ? 10.679 6.108 -16.381 1.00 90.69 106 HIS A O 1
ATOM 855 N N . ALA A 1 107 ? 10.394 4.579 -18.000 1.00 90.81 107 ALA A N 1
ATOM 856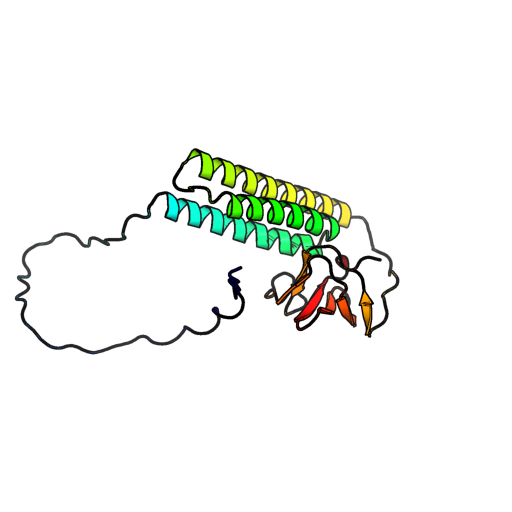 C CA . ALA A 1 107 ? 8.935 4.607 -17.932 1.00 90.81 107 ALA A CA 1
ATOM 857 C C . ALA A 1 107 ? 8.430 4.206 -16.536 1.00 90.81 107 ALA A C 1
ATOM 859 O O . ALA A 1 107 ? 7.568 4.879 -15.964 1.00 90.81 107 ALA A O 1
ATOM 860 N N . VAL A 1 108 ? 9.020 3.157 -15.950 1.00 90.69 108 VAL A N 1
ATOM 861 C CA . VAL A 1 108 ? 8.669 2.710 -14.598 1.00 90.69 108 VAL A CA 1
ATOM 862 C C . VAL A 1 108 ? 9.023 3.764 -13.560 1.00 90.69 108 VAL A C 1
ATOM 864 O O . VAL A 1 108 ? 8.186 4.087 -12.717 1.00 90.69 108 VAL A O 1
ATOM 867 N N . LEU A 1 109 ? 10.220 4.345 -13.634 1.00 91.88 109 LEU A N 1
ATOM 868 C CA . LEU A 1 109 ? 10.625 5.402 -12.713 1.00 91.88 109 LEU A CA 1
ATOM 869 C C . LEU A 1 109 ? 9.742 6.640 -12.802 1.00 91.88 109 LEU A C 1
ATOM 871 O O . LEU A 1 109 ? 9.309 7.131 -11.764 1.00 91.88 109 LEU A O 1
ATOM 875 N N . LEU A 1 110 ? 9.442 7.119 -14.009 1.00 93.94 110 LEU A N 1
ATOM 876 C CA . LEU A 1 110 ? 8.562 8.268 -14.212 1.00 93.94 110 LEU A CA 1
ATOM 877 C C . LEU A 1 110 ? 7.198 8.024 -13.573 1.00 93.94 110 LEU A C 1
ATOM 879 O O . LEU A 1 110 ? 6.674 8.896 -12.882 1.00 93.94 110 LEU A O 1
ATOM 883 N N . ARG A 1 111 ? 6.651 6.812 -13.720 1.00 93.81 111 ARG A N 1
ATOM 884 C CA . ARG A 1 111 ? 5.379 6.471 -13.085 1.00 93.81 111 ARG A CA 1
ATOM 885 C C . ARG A 1 111 ? 5.469 6.459 -11.559 1.00 93.81 111 ARG A C 1
ATOM 887 O O . ARG A 1 111 ? 4.562 6.950 -10.895 1.00 93.81 111 ARG A O 1
ATOM 894 N N . LEU A 1 112 ? 6.556 5.938 -10.989 1.00 91.94 112 LEU A N 1
ATOM 895 C CA . LEU A 1 112 ? 6.782 5.976 -9.539 1.00 91.94 112 LEU A CA 1
ATOM 896 C C . LEU A 1 112 ? 6.998 7.405 -9.017 1.00 91.94 112 LEU A C 1
ATOM 898 O O . LEU A 1 112 ? 6.543 7.725 -7.922 1.00 91.94 112 LEU A O 1
ATOM 902 N N . MET A 1 113 ? 7.653 8.271 -9.792 1.00 93.38 113 MET A N 1
ATOM 903 C CA . MET A 1 113 ? 7.818 9.688 -9.458 1.00 93.38 113 MET A CA 1
ATOM 904 C C . MET A 1 113 ? 6.479 10.430 -9.452 1.00 93.38 113 MET A C 1
ATOM 906 O O . MET A 1 113 ? 6.237 11.192 -8.523 1.00 93.38 113 MET A O 1
ATOM 910 N N . GLN A 1 114 ? 5.586 10.148 -10.408 1.00 93.88 114 GLN A N 1
ATOM 911 C CA . GLN A 1 114 ? 4.222 10.698 -10.418 1.00 93.88 114 GLN A CA 1
ATOM 912 C C . GLN A 1 114 ? 3.457 10.330 -9.142 1.00 93.88 114 GLN A C 1
ATOM 914 O O . GLN A 1 114 ? 2.884 11.201 -8.498 1.00 93.88 114 GLN A 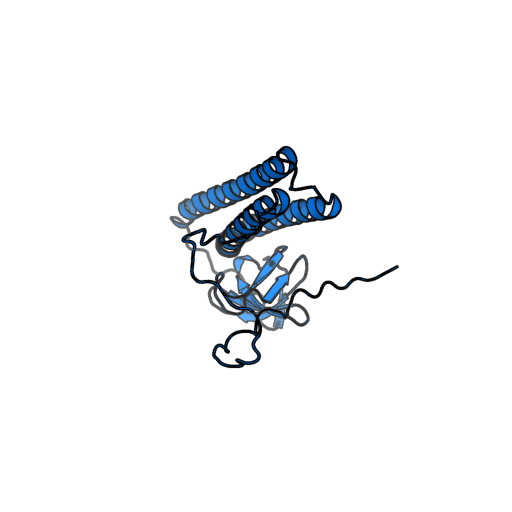O 1
ATOM 919 N N . PHE A 1 115 ? 3.508 9.061 -8.717 1.00 92.56 115 PHE A N 1
ATOM 920 C CA . PHE A 1 115 ? 2.914 8.661 -7.436 1.00 92.56 115 PHE A CA 1
ATOM 921 C C . PHE A 1 115 ? 3.532 9.417 -6.256 1.00 92.56 115 PHE A C 1
ATOM 923 O O . PHE A 1 115 ? 2.827 9.813 -5.330 1.00 92.56 115 PHE A O 1
ATOM 930 N N . GLU A 1 116 ? 4.850 9.622 -6.269 1.00 93.44 116 GLU A N 1
ATOM 931 C CA . GLU A 1 116 ? 5.533 10.354 -5.204 1.00 93.44 116 GLU A CA 1
ATOM 932 C C . GLU A 1 116 ? 5.065 11.808 -5.112 1.00 93.44 116 GLU A C 1
ATOM 934 O O . GLU A 1 116 ? 4.923 12.336 -4.007 1.00 93.44 116 GLU A O 1
ATOM 939 N N . GLU A 1 117 ? 4.856 12.444 -6.259 1.00 93.94 117 GLU A N 1
ATOM 940 C CA . GLU A 1 117 ? 4.374 13.814 -6.383 1.00 93.94 117 GLU A CA 1
ATOM 941 C C . GLU A 1 117 ? 2.935 13.939 -5.887 1.00 93.94 117 GLU A C 1
ATOM 943 O O . GLU A 1 117 ? 2.699 14.711 -4.960 1.00 93.94 117 GLU A O 1
ATOM 948 N N . SER A 1 118 ? 2.021 13.081 -6.350 1.00 93.00 118 SER A N 1
ATOM 949 C CA . SER A 1 118 ? 0.630 13.080 -5.877 1.00 93.00 118 SER A CA 1
ATOM 950 C C . SER A 1 118 ? 0.530 12.882 -4.362 1.00 93.00 118 SER A C 1
ATOM 952 O O . SER A 1 118 ? -0.238 13.563 -3.688 1.00 93.00 118 SER A O 1
ATOM 954 N N . ILE A 1 119 ? 1.351 12.001 -3.774 1.00 91.44 119 ILE A N 1
ATOM 955 C CA . ILE A 1 119 ? 1.380 11.841 -2.312 1.00 91.44 119 ILE A CA 1
ATOM 956 C C . ILE A 1 119 ? 1.860 13.128 -1.627 1.00 91.44 119 ILE A C 1
ATOM 958 O O . ILE A 1 119 ? 1.321 13.510 -0.589 1.00 91.44 119 ILE A O 1
ATOM 962 N N . LYS A 1 120 ? 2.891 13.795 -2.163 1.00 92.00 120 LYS A N 1
ATOM 963 C CA . LYS A 1 120 ? 3.408 15.047 -1.585 1.00 92.00 120 LYS A CA 1
ATOM 964 C C . LYS A 1 120 ? 2.361 16.153 -1.634 1.00 92.00 120 LYS A C 1
ATOM 966 O O . LYS A 1 120 ? 2.194 16.829 -0.623 1.00 92.00 120 LYS A O 1
ATOM 971 N N . GLU A 1 121 ? 1.679 16.321 -2.761 1.00 92.06 121 GLU A N 1
ATOM 972 C CA . GLU A 1 121 ? 0.628 17.328 -2.939 1.00 92.06 121 GLU A CA 1
ATOM 973 C C . GLU A 1 121 ? -0.466 17.161 -1.884 1.00 92.06 121 GLU A C 1
ATOM 975 O O . GLU A 1 121 ? -0.730 18.085 -1.117 1.00 92.06 121 GLU A O 1
ATOM 980 N N . ILE A 1 122 ? -0.989 15.943 -1.728 1.00 90.06 122 ILE A N 1
ATOM 981 C CA . ILE A 1 122 ? -2.048 15.647 -0.753 1.00 90.06 122 ILE A CA 1
ATOM 982 C C . ILE A 1 122 ? -1.575 15.887 0.687 1.00 90.06 122 ILE A C 1
ATOM 984 O O . ILE A 1 122 ? -2.318 16.406 1.521 1.00 90.06 122 ILE A O 1
ATOM 988 N N . LEU A 1 123 ? -0.327 15.536 1.010 1.00 87.25 123 LEU A N 1
ATOM 989 C CA . LEU A 1 123 ? 0.234 15.805 2.338 1.00 87.25 123 LEU A CA 1
ATOM 990 C C . LEU A 1 123 ? 0.398 17.310 2.610 1.00 87.25 123 LEU A C 1
ATOM 992 O O . LEU A 1 123 ? 0.233 17.745 3.752 1.00 87.25 123 LEU A O 1
ATOM 996 N N . VAL A 1 124 ? 0.729 18.108 1.591 1.00 88.00 124 VAL A N 1
ATOM 997 C CA . VAL A 1 124 ? 0.823 19.571 1.708 1.00 88.00 124 VAL A CA 1
ATOM 998 C C . VAL A 1 124 ? -0.564 20.186 1.878 1.00 88.00 124 VAL A C 1
ATOM 1000 O O . VAL A 1 124 ? -0.748 20.998 2.785 1.00 88.00 124 VAL A O 1
ATOM 1003 N N . GLU A 1 125 ? -1.540 19.771 1.072 1.00 86.94 125 GLU A N 1
ATOM 1004 C CA . GLU A 1 125 ? -2.925 20.241 1.170 1.00 86.94 125 GLU A CA 1
ATOM 1005 C C . GLU A 1 125 ? -3.537 19.938 2.541 1.00 86.94 125 GLU A C 1
ATOM 1007 O O . GLU A 1 125 ? -4.125 20.819 3.171 1.00 86.94 125 GLU A O 1
ATOM 1012 N N . ASN A 1 126 ? -3.353 18.719 3.055 1.00 82.19 126 ASN A N 1
ATOM 1013 C CA . ASN A 1 126 ? -3.876 18.354 4.371 1.00 82.19 126 ASN A CA 1
ATOM 1014 C C . ASN A 1 126 ? -3.218 19.149 5.501 1.00 82.19 126 ASN A C 1
ATOM 1016 O O . ASN A 1 126 ? -3.916 19.610 6.402 1.00 82.19 126 ASN A O 1
ATOM 1020 N N . ARG A 1 127 ? -1.910 19.429 5.414 1.00 79.12 127 ARG A N 1
ATOM 1021 C CA . ARG A 1 127 ? -1.240 20.312 6.382 1.00 79.12 127 ARG A CA 1
ATOM 1022 C C . ARG A 1 127 ? -1.862 21.713 6.414 1.00 79.12 127 ARG A C 1
ATOM 1024 O O . ARG A 1 127 ? -1.901 22.324 7.476 1.00 79.12 127 ARG A O 1
ATOM 1031 N N . GLN A 1 128 ? -2.339 22.229 5.281 1.00 77.62 128 GLN A N 1
ATOM 1032 C CA . GLN A 1 128 ? -3.016 23.529 5.223 1.00 77.62 128 GLN A CA 1
ATOM 1033 C C . GLN A 1 128 ? -4.432 23.475 5.821 1.00 77.62 128 GLN A C 1
ATOM 1035 O O . GLN A 1 128 ? -4.868 24.449 6.438 1.00 77.62 128 GLN A O 1
ATOM 1040 N N . ARG A 1 129 ? -5.137 22.342 5.695 1.00 70.69 129 ARG A N 1
ATOM 1041 C CA . ARG A 1 129 ? -6.488 22.132 6.253 1.00 70.69 129 ARG A CA 1
ATOM 1042 C C . ARG A 1 129 ? -6.498 21.893 7.765 1.00 70.69 129 ARG A C 1
ATOM 1044 O O . ARG A 1 129 ? -7.378 22.421 8.442 1.00 70.69 129 ARG A O 1
ATOM 1051 N N . ASP A 1 130 ? -5.512 21.170 8.300 1.00 58.12 130 ASP A N 1
ATOM 1052 C CA . ASP A 1 130 ? -5.373 20.895 9.744 1.00 58.12 130 ASP A CA 1
ATOM 1053 C C . ASP A 1 130 ? -5.228 22.172 10.591 1.00 58.12 130 ASP A C 1
ATOM 1055 O O . ASP A 1 130 ? -5.538 22.171 11.781 1.00 58.12 130 ASP A O 1
ATOM 1059 N N . SER A 1 131 ? -4.850 23.298 9.975 1.00 53.06 131 SER A N 1
ATOM 1060 C CA . SER A 1 131 ? -4.876 24.626 10.603 1.00 53.06 131 SER A CA 1
ATOM 1061 C C . SER A 1 131 ? -6.273 25.059 11.081 1.00 53.06 131 SER A C 1
ATOM 1063 O O . SER A 1 131 ? -6.371 26.034 11.826 1.00 53.06 131 SER A O 1
ATOM 1065 N N . HIS A 1 132 ? -7.353 24.390 10.645 1.00 46.44 132 HIS A N 1
ATOM 1066 C CA . HIS A 1 132 ? -8.711 24.925 10.762 1.00 46.44 132 HIS A CA 1
ATOM 1067 C C . HIS A 1 132 ? -9.806 24.015 11.341 1.00 46.44 132 HIS A C 1
ATOM 1069 O O . HIS A 1 132 ? -10.922 24.513 11.486 1.00 46.44 132 HIS A O 1
ATOM 1075 N N . LEU A 1 133 ? -9.581 22.752 11.730 1.00 44.41 133 LEU A N 1
ATOM 1076 C CA . LEU A 1 133 ? -10.706 21.890 12.149 1.00 44.41 133 LEU A CA 1
ATOM 1077 C C . LEU A 1 133 ? -10.415 20.965 13.346 1.00 44.41 133 LEU A C 1
ATOM 1079 O O . LEU A 1 133 ? -9.669 19.996 13.254 1.00 44.41 133 LEU A O 1
ATOM 1083 N N . LEU A 1 134 ? -11.118 21.217 14.458 1.00 40.84 134 LEU A N 1
ATOM 1084 C CA . LEU A 1 134 ? -11.414 20.233 15.505 1.00 40.84 134 LEU A CA 1
ATOM 1085 C C . LEU A 1 134 ? -12.499 19.286 14.974 1.00 40.84 134 LEU A C 1
ATOM 1087 O O . LEU A 1 134 ? -13.635 19.706 14.753 1.00 40.84 134 LEU A O 1
ATOM 1091 N N . ALA A 1 135 ? -12.163 18.016 14.742 1.00 46.69 135 ALA A N 1
ATOM 1092 C CA . ALA A 1 135 ? -13.136 17.040 14.263 1.00 46.69 135 ALA A CA 1
ATOM 1093 C C . ALA A 1 135 ? -14.082 16.583 15.399 1.00 46.69 135 ALA A C 1
ATOM 1095 O O . ALA A 1 135 ? -13.604 16.207 16.472 1.00 46.69 135 ALA A O 1
ATOM 1096 N N . PRO A 1 136 ? -15.408 16.570 15.168 1.00 42.09 136 PRO A N 1
ATOM 1097 C CA . PRO A 1 136 ? -16.397 16.127 16.144 1.00 42.09 136 PRO A CA 1
ATOM 1098 C C . PRO A 1 136 ? -16.385 14.601 16.329 1.00 42.09 136 PRO A C 1
ATOM 1100 O O . PRO A 1 136 ? -16.143 13.839 15.385 1.00 42.09 136 PRO A O 1
ATOM 1103 N N . ASP A 1 137 ? -16.677 14.170 17.560 1.00 43.53 137 ASP A N 1
ATOM 1104 C CA . ASP A 1 137 ? -16.861 12.773 17.964 1.00 43.53 137 ASP A CA 1
ATOM 1105 C C . ASP A 1 137 ? -17.977 12.122 17.135 1.00 43.53 137 ASP A C 1
ATOM 1107 O O . ASP A 1 137 ? -19.167 12.334 17.364 1.00 43.53 137 ASP A O 1
ATOM 1111 N N . ALA A 1 138 ? -17.591 11.321 16.146 1.00 53.31 138 ALA A N 1
ATOM 1112 C CA . ALA A 1 138 ? -18.533 10.502 15.404 1.00 53.31 138 ALA A CA 1
ATOM 1113 C C . ALA A 1 138 ? -18.786 9.171 16.110 1.00 53.31 138 ALA A C 1
ATOM 1115 O O . ALA A 1 138 ? -17.897 8.615 16.760 1.00 53.31 138 ALA A O 1
ATOM 1116 N N . ILE A 1 139 ? -20.011 8.682 15.923 1.00 55.44 139 ILE A N 1
ATOM 1117 C CA . ILE A 1 139 ? -20.558 7.423 16.429 1.00 55.44 139 ILE A CA 1
ATOM 1118 C C . ILE A 1 139 ? -19.576 6.285 16.122 1.00 55.44 139 ILE A C 1
ATOM 1120 O O . ILE A 1 139 ? -19.211 6.050 14.969 1.00 55.44 139 ILE A O 1
ATOM 1124 N N . LYS A 1 140 ? -19.093 5.629 17.181 1.00 61.59 140 LYS A N 1
ATOM 1125 C CA . LYS A 1 140 ? -18.141 4.515 17.114 1.00 61.59 140 LYS A CA 1
ATOM 1126 C C . LYS A 1 140 ? -18.970 3.223 17.139 1.00 61.59 140 LYS A C 1
ATOM 1128 O O . LYS A 1 140 ? -19.827 3.127 18.013 1.00 61.59 140 LYS A O 1
ATOM 1133 N N . PRO A 1 141 ? -18.769 2.273 16.206 1.00 62.09 141 PRO A N 1
ATOM 1134 C CA . PRO A 1 141 ? -19.391 0.952 16.317 1.00 62.09 141 PRO A CA 1
ATOM 1135 C C . PRO A 1 141 ? -18.951 0.304 17.630 1.00 62.09 141 PRO A C 1
ATOM 1137 O O . PRO A 1 141 ? -17.800 0.496 18.008 1.00 62.09 141 PRO A O 1
ATOM 1140 N N . ASP A 1 142 ? -19.828 -0.429 18.313 1.00 73.12 142 ASP A N 1
ATOM 1141 C CA . ASP A 1 142 ? -19.505 -0.997 19.628 1.00 73.12 142 ASP A CA 1
ATOM 1142 C C . ASP A 1 142 ? -18.438 -2.105 19.537 1.00 73.12 142 ASP A C 1
ATOM 1144 O O . ASP A 1 142 ? -18.267 -2.766 18.505 1.00 73.12 142 ASP A O 1
ATOM 1148 N N . GLU A 1 143 ? -17.732 -2.352 20.645 1.00 80.94 143 GLU A N 1
ATOM 1149 C CA . GLU A 1 143 ? -16.775 -3.458 20.740 1.00 80.94 143 GLU A CA 1
ATOM 1150 C C . GLU A 1 143 ? -17.465 -4.801 20.437 1.00 80.94 143 GLU A C 1
ATOM 1152 O O . GLU A 1 143 ? -18.564 -5.093 20.905 1.00 80.94 143 GLU A O 1
ATOM 1157 N N . GLY A 1 144 ? -16.820 -5.629 19.617 1.00 80.00 144 GLY A N 1
ATOM 1158 C CA . GLY A 1 144 ? -17.350 -6.897 19.120 1.00 80.00 144 GLY A CA 1
ATOM 1159 C C . GLY A 1 144 ? -18.137 -6.794 17.810 1.00 80.00 144 GLY A C 1
ATOM 1160 O O . GLY A 1 144 ? -18.402 -7.829 17.195 1.00 80.00 144 GLY A O 1
ATOM 1161 N N . GLN A 1 145 ? -18.466 -5.590 17.331 1.00 85.81 145 GLN A N 1
ATOM 1162 C CA . GLN A 1 145 ? -19.165 -5.416 16.057 1.00 85.81 145 GLN A CA 1
ATOM 1163 C C . GLN A 1 145 ? -18.213 -5.434 14.856 1.00 85.81 145 GLN A C 1
ATOM 1165 O O . GLN A 1 145 ? -17.028 -5.097 14.942 1.00 85.81 145 GLN A O 1
ATOM 1170 N N . GLN A 1 146 ? -18.756 -5.837 13.706 1.00 90.25 146 GLN A N 1
ATOM 1171 C CA . GLN A 1 146 ? -18.069 -5.716 12.427 1.00 90.25 146 GLN A CA 1
ATOM 1172 C C . GLN A 1 146 ? -18.221 -4.299 11.881 1.00 90.25 146 GLN A C 1
ATOM 1174 O O . GLN A 1 146 ? -19.335 -3.803 11.730 1.00 90.25 146 GLN A O 1
ATOM 1179 N N . ALA A 1 147 ? -17.101 -3.692 11.516 1.00 89.56 147 ALA A N 1
ATOM 1180 C CA . ALA A 1 147 ? -17.037 -2.401 10.863 1.00 89.56 147 ALA A CA 1
ATOM 1181 C C . ALA A 1 147 ? -16.532 -2.565 9.425 1.00 89.56 147 ALA A C 1
ATOM 1183 O O . ALA A 1 147 ? -15.619 -3.352 9.151 1.00 89.56 147 ALA A O 1
ATOM 1184 N N . ALA A 1 148 ? -17.136 -1.824 8.498 1.00 91.19 148 ALA A N 1
ATOM 1185 C CA . ALA A 1 148 ? -16.606 -1.701 7.149 1.00 91.19 148 ALA A CA 1
ATOM 1186 C C . ALA A 1 148 ? -15.344 -0.831 7.177 1.00 91.19 148 ALA A C 1
ATOM 1188 O O . ALA A 1 148 ? -15.263 0.135 7.938 1.00 91.19 148 ALA A O 1
ATOM 1189 N N . VAL A 1 149 ? -14.354 -1.173 6.357 1.00 92.25 149 VAL A N 1
ATOM 1190 C CA . VAL A 1 149 ? -13.114 -0.401 6.237 1.00 92.25 149 VAL A CA 1
ATOM 1191 C C . VAL A 1 149 ? -12.873 0.001 4.795 1.00 92.25 149 VAL A C 1
ATOM 1193 O O . VAL A 1 149 ? -13.371 -0.638 3.868 1.00 92.25 149 VAL A O 1
ATOM 1196 N N . LEU A 1 150 ? -12.117 1.079 4.618 1.00 90.69 150 LEU A N 1
ATOM 1197 C CA . LEU A 1 150 ? -11.641 1.488 3.309 1.00 90.69 150 LEU A CA 1
ATOM 1198 C C . LEU A 1 150 ? -10.739 0.393 2.709 1.00 90.69 150 LEU A C 1
ATOM 1200 O O . LEU A 1 150 ? -10.017 -0.283 3.453 1.00 90.69 150 LEU A O 1
ATOM 1204 N N . PRO A 1 151 ? -10.742 0.226 1.375 1.00 90.38 151 PRO A N 1
ATOM 1205 C CA . PRO A 1 151 ? -9.845 -0.699 0.699 1.00 90.38 151 PRO A CA 1
ATOM 1206 C C . PRO A 1 151 ? -8.378 -0.456 1.061 1.00 90.38 151 PRO A C 1
ATOM 1208 O O . PRO A 1 151 ? -7.940 0.682 1.244 1.00 90.38 151 PRO A O 1
ATOM 1211 N N . TYR A 1 152 ? -7.605 -1.533 1.122 1.00 91.75 152 TYR A N 1
ATOM 1212 C CA . TYR A 1 152 ? -6.195 -1.543 1.525 1.00 91.75 152 TYR A CA 1
ATOM 1213 C C . TYR A 1 152 ? -5.914 -1.028 2.947 1.00 91.75 152 TYR A C 1
ATOM 1215 O O . TYR A 1 152 ? -4.799 -0.604 3.244 1.00 91.75 152 TYR A O 1
ATOM 1223 N N . ALA A 1 153 ? -6.884 -1.094 3.856 1.00 91.88 153 ALA A N 1
ATOM 1224 C CA . ALA A 1 153 ? -6.698 -0.703 5.248 1.00 91.88 153 ALA A CA 1
ATOM 1225 C C . ALA A 1 153 ? -5.516 -1.446 5.911 1.00 91.88 153 ALA A C 1
ATOM 1227 O O . ALA A 1 153 ? -5.425 -2.676 5.902 1.00 91.88 153 ALA A O 1
ATOM 1228 N N . LEU A 1 154 ? -4.597 -0.680 6.506 1.00 92.44 154 LEU A N 1
ATOM 1229 C CA . LEU A 1 154 ? -3.356 -1.193 7.089 1.00 92.44 154 LEU A CA 1
ATOM 1230 C C . LEU A 1 154 ? -3.543 -1.590 8.558 1.00 92.44 154 LEU A C 1
ATOM 1232 O O . LEU A 1 154 ? -3.916 -0.762 9.391 1.00 92.44 154 LEU A O 1
ATOM 1236 N N . LEU A 1 155 ? -3.213 -2.842 8.890 1.00 93.88 155 LEU A N 1
ATOM 1237 C CA . LEU A 1 155 ? -3.136 -3.324 10.270 1.00 93.88 155 LEU A CA 1
ATOM 1238 C C . LEU A 1 155 ? -1.695 -3.286 10.765 1.00 93.88 155 LEU A C 1
ATOM 1240 O O . LEU A 1 155 ? -0.834 -4.008 10.264 1.00 93.88 155 LEU A O 1
ATOM 1244 N N . PHE A 1 156 ? -1.431 -2.484 11.790 1.00 94.12 156 PHE A N 1
ATOM 1245 C CA . PHE A 1 156 ? -0.110 -2.318 12.388 1.00 94.12 156 PHE A CA 1
ATOM 1246 C C . PHE A 1 156 ? 0.052 -3.152 13.659 1.00 94.12 156 PHE A C 1
ATOM 1248 O O . PHE A 1 156 ? -0.892 -3.388 14.408 1.00 94.12 156 PHE A O 1
ATOM 1255 N N . ARG A 1 157 ? 1.281 -3.572 13.971 1.00 93.38 157 ARG A N 1
ATOM 1256 C CA . ARG A 1 157 ? 1.562 -4.334 15.200 1.00 93.38 157 ARG A CA 1
ATOM 1257 C C . ARG A 1 157 ? 1.412 -3.485 16.467 1.00 93.38 157 ARG A C 1
ATOM 1259 O O . ARG A 1 157 ? 1.154 -4.017 17.543 1.00 93.38 157 ARG A O 1
ATOM 1266 N N . ARG A 1 158 ? 1.627 -2.174 16.362 1.00 93.50 158 ARG A N 1
ATOM 1267 C CA . ARG A 1 158 ? 1.480 -1.183 17.442 1.00 93.50 158 ARG A CA 1
ATOM 1268 C C . ARG A 1 158 ? 0.669 0.006 16.921 1.00 93.50 158 ARG A C 1
ATOM 1270 O O . ARG A 1 158 ? 0.504 0.128 15.714 1.00 93.50 158 ARG A O 1
ATOM 1277 N N . GLN A 1 159 ? 0.215 0.882 17.816 1.00 91.38 159 GLN A N 1
ATOM 1278 C CA . GLN A 1 159 ? -0.541 2.109 17.504 1.00 91.38 159 GLN A CA 1
ATOM 1279 C C . GLN A 1 159 ? 0.340 3.199 16.857 1.00 91.38 159 GLN A C 1
ATOM 1281 O O . GLN A 1 159 ? 0.432 4.318 17.350 1.00 91.38 159 GLN A O 1
ATOM 1286 N N . ASP A 1 160 ? 1.058 2.847 15.795 1.00 89.88 160 ASP A N 1
ATOM 1287 C CA . ASP A 1 160 ? 1.976 3.728 15.081 1.00 89.88 160 ASP A CA 1
ATOM 1288 C C . ASP A 1 160 ? 2.108 3.261 13.624 1.00 89.88 160 ASP A C 1
ATOM 1290 O O . ASP A 1 160 ? 2.426 2.099 13.368 1.00 89.88 160 ASP A O 1
ATOM 1294 N N . HIS A 1 161 ? 1.926 4.177 12.674 1.00 86.88 161 HIS A N 1
ATOM 1295 C CA . HIS A 1 161 ? 2.124 3.956 11.237 1.00 86.88 161 HIS A CA 1
ATOM 1296 C C . HIS A 1 161 ? 3.554 3.554 10.853 1.00 86.88 161 HIS A C 1
ATOM 1298 O O . HIS A 1 161 ? 3.783 3.003 9.775 1.00 86.88 161 HIS A O 1
ATOM 1304 N N . ARG A 1 162 ? 4.538 3.828 11.719 1.00 90.12 162 ARG A N 1
ATOM 1305 C CA . ARG A 1 162 ? 5.928 3.371 11.550 1.00 90.12 162 ARG A CA 1
ATOM 1306 C C . ARG A 1 162 ? 6.143 1.945 12.048 1.00 90.12 162 ARG A C 1
ATOM 1308 O O . ARG A 1 162 ? 7.225 1.386 11.864 1.00 90.12 162 ARG A O 1
ATOM 1315 N N . SER A 1 163 ? 5.146 1.362 12.712 1.00 90.69 163 SER A N 1
ATOM 1316 C CA . SER A 1 163 ? 5.217 -0.002 13.212 1.00 90.69 163 SER A CA 1
ATOM 1317 C C . SER A 1 163 ? 5.227 -1.018 12.074 1.00 90.69 163 SER A C 1
ATOM 1319 O O . SER A 1 163 ? 4.838 -0.746 10.939 1.00 90.69 163 SER A O 1
ATOM 1321 N N . LYS A 1 164 ? 5.644 -2.241 12.405 1.00 90.62 164 LYS A N 1
ATOM 1322 C CA . LYS A 1 164 ? 5.583 -3.368 11.479 1.00 90.62 164 LYS A CA 1
ATOM 1323 C C . LYS A 1 164 ? 4.132 -3.605 11.056 1.00 90.62 164 LYS A C 1
ATOM 1325 O O . LYS A 1 164 ? 3.253 -3.731 11.910 1.00 90.62 164 LYS A O 1
ATOM 1330 N N . LEU A 1 165 ? 3.923 -3.728 9.751 1.00 89.56 165 LEU A N 1
ATOM 1331 C CA . LEU A 1 165 ? 2.646 -4.119 9.173 1.00 89.56 165 LEU A CA 1
ATOM 1332 C C . LEU A 1 165 ? 2.360 -5.600 9.464 1.00 89.56 165 LEU A C 1
ATOM 1334 O O . LEU A 1 165 ? 3.236 -6.454 9.313 1.00 89.56 165 LEU A O 1
ATOM 1338 N N . VAL A 1 166 ? 1.143 -5.884 9.914 1.00 92.94 166 VAL A N 1
ATOM 1339 C CA . VAL A 1 166 ? 0.627 -7.230 10.191 1.00 92.94 166 VAL A CA 1
ATOM 1340 C C . VAL A 1 166 ? -0.120 -7.758 8.975 1.00 92.94 166 VAL A C 1
ATOM 1342 O O . VAL A 1 166 ? 0.127 -8.883 8.551 1.00 92.94 166 VAL A O 1
ATOM 1345 N N . HIS A 1 167 ? -1.023 -6.949 8.420 1.00 92.94 167 HIS A N 1
ATOM 1346 C CA . HIS A 1 167 ? -1.884 -7.340 7.310 1.00 92.94 167 HIS A CA 1
ATOM 1347 C C . HIS A 1 167 ? -2.431 -6.110 6.567 1.00 92.94 167 HIS A C 1
ATOM 1349 O O . HIS A 1 167 ? -2.475 -5.017 7.134 1.00 92.94 167 HIS A O 1
ATOM 1355 N N 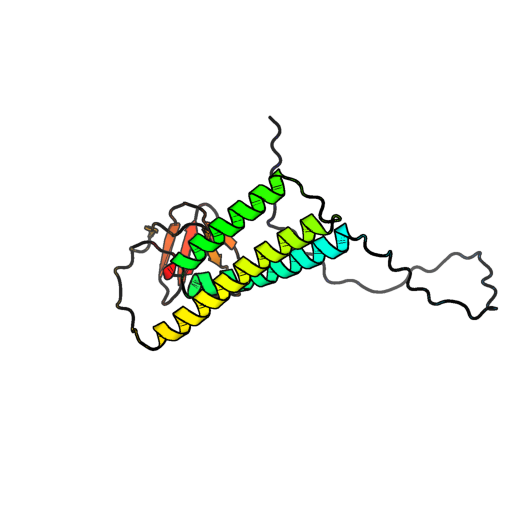. ILE A 1 168 ? -2.843 -6.299 5.310 1.00 92.44 168 ILE A N 1
ATOM 1356 C CA . ILE A 1 168 ? -3.514 -5.291 4.477 1.00 92.44 168 ILE A CA 1
ATOM 1357 C C . ILE A 1 168 ? -4.901 -5.826 4.144 1.00 92.44 168 ILE A C 1
ATOM 1359 O O . ILE A 1 168 ? -5.017 -6.851 3.477 1.00 92.44 168 ILE A O 1
ATOM 1363 N N . VAL A 1 169 ? -5.937 -5.125 4.589 1.00 90.88 169 VAL A N 1
ATOM 1364 C CA . VAL A 1 169 ? -7.334 -5.498 4.365 1.00 90.88 169 VAL A CA 1
ATOM 1365 C C . VAL A 1 169 ? -7.787 -4.910 3.035 1.00 90.88 169 VAL A C 1
ATOM 1367 O O . VAL A 1 169 ? -7.882 -3.696 2.904 1.00 90.88 169 VAL A O 1
ATOM 1370 N N . THR A 1 170 ? -8.042 -5.737 2.025 1.00 84.00 170 THR A N 1
ATOM 1371 C CA . THR A 1 170 ? -8.285 -5.243 0.659 1.00 84.00 170 THR A CA 1
ATOM 1372 C C . THR A 1 170 ? -9.729 -4.841 0.388 1.00 84.00 170 THR A C 1
ATOM 1374 O O . THR A 1 170 ? -9.904 -3.834 -0.278 1.00 84.00 170 THR A O 1
ATOM 1377 N N . ASN A 1 171 ? -10.735 -5.572 0.883 1.00 74.50 171 ASN A N 1
ATOM 1378 C CA . ASN A 1 171 ? -12.173 -5.268 0.724 1.00 74.50 171 ASN A CA 1
ATOM 1379 C C . ASN A 1 171 ? -13.038 -6.034 1.755 1.00 74.50 171 ASN A C 1
ATOM 1381 O O . ASN A 1 171 ? -14.122 -6.525 1.441 1.00 74.50 171 ASN A O 1
ATOM 1385 N N . GLU A 1 172 ? -12.543 -6.209 2.981 1.00 79.06 172 GLU A N 1
ATOM 1386 C CA . GLU A 1 172 ? -13.234 -6.996 4.014 1.00 79.06 172 GLU A CA 1
ATOM 1387 C C . GLU A 1 172 ? -13.796 -6.113 5.132 1.00 79.06 172 GLU A C 1
ATOM 1389 O O . GLU A 1 172 ? -13.488 -4.928 5.237 1.00 79.06 172 GLU A O 1
ATOM 1394 N N . LYS A 1 173 ? -14.638 -6.703 5.983 1.00 89.94 173 LYS A N 1
ATOM 1395 C CA . LYS A 1 173 ? -15.046 -6.100 7.255 1.00 89.94 173 LYS A CA 1
ATOM 1396 C C . LYS A 1 173 ? -14.087 -6.548 8.349 1.00 89.94 173 LYS A C 1
ATOM 1398 O O . LYS A 1 173 ? -13.648 -7.696 8.354 1.00 89.94 173 LYS A O 1
ATOM 1403 N N . VAL A 1 174 ? -13.824 -5.671 9.310 1.00 91.81 174 VAL A N 1
ATOM 1404 C CA . VAL A 1 174 ? -13.010 -5.995 10.488 1.00 91.81 174 VAL A CA 1
ATOM 1405 C C . VAL A 1 174 ? -13.886 -6.032 11.729 1.00 91.81 174 VAL A C 1
ATOM 1407 O O . VAL A 1 174 ? -14.799 -5.225 11.870 1.00 91.81 174 VAL A O 1
ATOM 1410 N N . THR A 1 175 ? -13.608 -6.940 12.656 1.00 93.56 175 THR A N 1
ATOM 1411 C CA . THR A 1 175 ? -14.247 -6.923 13.975 1.00 93.56 175 THR A CA 1
ATOM 1412 C C . THR A 1 175 ? -13.469 -5.992 14.891 1.00 93.56 175 THR A C 1
ATOM 1414 O O . THR A 1 175 ? -12.262 -6.174 15.070 1.00 93.56 175 THR A O 1
ATOM 1417 N N . VAL A 1 176 ? -14.135 -5.008 15.491 1.00 92.81 176 VAL A N 1
ATOM 1418 C CA . VAL A 1 176 ? -13.493 -4.099 16.445 1.00 92.81 176 VAL A CA 1
ATOM 1419 C C . VAL A 1 176 ? -13.385 -4.788 17.799 1.00 92.81 176 VAL A C 1
ATOM 1421 O O . VAL A 1 176 ? -14.387 -5.198 18.367 1.00 92.81 176 VAL A O 1
ATOM 1424 N N . LEU A 1 177 ? -12.166 -4.945 18.315 1.00 92.81 177 LEU A N 1
ATOM 1425 C CA . LEU A 1 177 ? -11.916 -5.586 19.609 1.00 92.81 177 LEU A CA 1
ATOM 1426 C C . LEU A 1 177 ? -11.780 -4.573 20.744 1.00 92.81 177 LEU A C 1
ATOM 1428 O O . LEU A 1 177 ? -12.172 -4.865 21.865 1.00 92.81 177 LEU A O 1
ATOM 1432 N N . LYS A 1 178 ? -11.170 -3.414 20.467 1.00 91.81 178 LYS A N 1
ATOM 1433 C CA . LYS A 1 178 ? -10.967 -2.355 21.460 1.00 91.81 178 LYS A CA 1
ATOM 1434 C C . LYS A 1 178 ? -10.841 -0.990 20.805 1.00 91.81 178 LYS A C 1
ATOM 1436 O O . LYS A 1 178 ? -10.060 -0.830 19.860 1.00 91.81 178 LYS A O 1
ATOM 1441 N N . HIS A 1 179 ? -11.502 0.020 21.363 1.00 88.31 179 HIS A N 1
ATOM 1442 C CA . HIS A 1 179 ? -11.297 1.406 20.936 1.00 88.31 179 HIS A CA 1
ATOM 1443 C C . HIS A 1 179 ? -10.113 2.065 21.653 1.00 88.31 179 HIS A C 1
ATOM 1445 O O . HIS A 1 179 ? -9.991 2.028 22.875 1.00 88.31 179 HIS A O 1
ATOM 1451 N N . GLY A 1 180 ? -9.243 2.719 20.885 1.00 85.62 180 GLY A N 1
ATOM 1452 C CA . GLY A 1 180 ? -8.280 3.706 21.384 1.00 85.62 180 GLY A CA 1
ATOM 1453 C C . GLY A 1 180 ? -8.660 5.121 20.938 1.00 85.62 180 GLY A C 1
ATOM 1454 O O . GLY A 1 180 ? -9.706 5.296 20.315 1.00 85.62 180 GLY A O 1
ATOM 1455 N N . PRO A 1 181 ? -7.855 6.155 21.231 1.00 83.56 181 PRO A N 1
ATOM 1456 C CA . PRO A 1 181 ? -8.134 7.528 20.802 1.00 83.56 181 PRO A CA 1
ATOM 1457 C C . PRO A 1 181 ? -8.007 7.691 19.279 1.00 83.56 181 PRO A C 1
ATOM 1459 O O . PRO A 1 181 ? -8.955 8.143 18.640 1.00 83.56 181 PRO A O 1
ATOM 1462 N N . THR A 1 182 ? -6.900 7.225 18.694 1.00 88.44 182 THR A N 1
ATOM 1463 C CA . THR A 1 182 ? -6.560 7.347 17.261 1.00 88.44 182 THR A CA 1
ATOM 1464 C C . THR A 1 182 ? -6.589 6.011 16.514 1.00 88.44 182 THR A C 1
ATOM 1466 O O . THR A 1 182 ? -6.998 5.955 15.356 1.00 88.44 182 THR A O 1
ATOM 1469 N N . TYR A 1 183 ? -6.221 4.918 17.187 1.00 91.94 183 TYR A N 1
ATOM 1470 C CA . TYR A 1 183 ? -6.241 3.560 16.638 1.00 91.94 183 TYR A CA 1
ATOM 1471 C C . TYR A 1 183 ? -7.269 2.689 17.361 1.00 91.94 183 TYR A C 1
ATOM 1473 O O . TYR A 1 183 ? -7.497 2.854 18.558 1.00 91.94 183 TYR A O 1
ATOM 1481 N N . CYS A 1 184 ? -7.845 1.725 16.651 1.00 92.00 184 CYS A N 1
ATOM 1482 C CA . CYS A 1 184 ? -8.641 0.638 17.212 1.00 92.00 184 CYS A CA 1
ATOM 1483 C C . CYS A 1 184 ? -7.864 -0.674 17.080 1.00 92.00 184 CYS A C 1
ATOM 1485 O O . CYS A 1 184 ? -7.215 -0.906 16.062 1.00 92.00 184 CYS A O 1
ATOM 1487 N N . LEU A 1 185 ? -7.932 -1.541 18.088 1.00 94.69 185 LEU A N 1
ATOM 1488 C CA . LEU A 1 185 ? -7.512 -2.931 17.931 1.00 94.69 185 LEU A CA 1
ATOM 1489 C C . LEU A 1 185 ? -8.623 -3.664 17.183 1.00 94.69 185 LEU A C 1
ATOM 1491 O O . LEU A 1 185 ? -9.777 -3.626 17.614 1.00 94.69 185 LEU A O 1
ATOM 1495 N N . VAL A 1 186 ? -8.287 -4.309 16.073 1.00 94.44 186 VAL A N 1
ATOM 1496 C CA . VAL A 1 186 ? -9.253 -5.002 15.220 1.00 94.44 186 VAL A CA 1
ATOM 1497 C C . VAL A 1 186 ? -8.753 -6.387 14.834 1.00 94.44 186 VAL A C 1
ATOM 1499 O O . VAL A 1 186 ? -7.547 -6.653 14.822 1.00 94.44 186 VAL A O 1
ATOM 1502 N N . ARG A 1 187 ? -9.696 -7.259 14.480 1.00 94.00 187 ARG A N 1
ATOM 1503 C CA . ARG A 1 187 ? -9.444 -8.596 13.946 1.00 94.00 187 ARG A CA 1
ATOM 1504 C C . ARG A 1 187 ? -10.003 -8.722 12.533 1.00 94.00 187 ARG A C 1
ATOM 1506 O O . ARG A 1 187 ? -11.163 -8.397 12.297 1.00 94.00 187 ARG A O 1
ATOM 1513 N N . CYS A 1 188 ? -9.185 -9.234 11.622 1.00 92.12 188 CYS A N 1
ATOM 1514 C CA . CYS A 1 188 ? -9.542 -9.569 10.246 1.00 92.12 188 CYS A CA 1
ATOM 1515 C C . CYS A 1 188 ? -9.100 -11.013 9.983 1.00 92.12 188 CYS A C 1
ATOM 1517 O O . CYS A 1 188 ? -7.908 -11.286 9.829 1.00 92.12 188 CYS A O 1
ATOM 1519 N N . GLY A 1 189 ? -10.038 -11.963 10.027 1.00 88.94 189 GLY A N 1
ATOM 1520 C CA . GLY A 1 189 ? -9.718 -13.392 9.958 1.00 88.94 189 GLY A CA 1
ATOM 1521 C C . GLY A 1 189 ? -8.714 -13.817 11.051 1.00 88.94 189 GLY A C 1
ATOM 1522 O O . GLY A 1 189 ? -8.995 -13.601 12.233 1.00 88.94 189 GLY A O 1
ATOM 1523 N N . PRO A 1 190 ? -7.551 -14.406 10.697 1.00 91.31 190 PRO A N 1
ATOM 1524 C CA . PRO A 1 190 ? -6.519 -14.798 11.662 1.00 91.31 190 PRO A CA 1
ATOM 1525 C C . PRO A 1 190 ? -5.623 -13.631 12.110 1.00 91.31 190 PRO A C 1
ATOM 1527 O O . PRO A 1 190 ? -4.772 -13.813 12.980 1.00 91.31 190 PRO A O 1
ATOM 1530 N N . TYR A 1 191 ? -5.762 -12.452 11.498 1.00 93.88 191 TYR A N 1
ATOM 1531 C CA . TYR A 1 191 ? -4.895 -11.309 11.751 1.00 93.88 191 TYR A CA 1
ATOM 1532 C C . TYR A 1 191 ? -5.508 -10.386 12.797 1.00 93.88 191 TYR A C 1
ATOM 1534 O O . TYR A 1 191 ? -6.667 -9.988 12.695 1.00 93.88 191 TYR A O 1
ATOM 1542 N N . GLU A 1 192 ? -4.703 -10.002 13.782 1.00 94.75 192 GLU A N 1
ATOM 1543 C CA . GLU A 1 192 ? -5.065 -9.021 14.799 1.00 94.75 192 GLU A CA 1
ATOM 1544 C C . GLU A 1 192 ? -4.033 -7.893 14.803 1.00 94.75 192 GLU A C 1
ATOM 1546 O O . GLU A 1 192 ? -2.823 -8.136 14.770 1.00 94.75 192 GLU A O 1
ATOM 1551 N N . GLY A 1 193 ? -4.505 -6.649 14.808 1.00 95.25 193 GLY A N 1
ATOM 1552 C CA . GLY A 1 193 ? -3.630 -5.489 14.738 1.00 95.25 193 GLY A CA 1
ATOM 1553 C C . GLY A 1 193 ? -4.355 -4.174 14.976 1.00 95.25 193 GLY A C 1
ATOM 1554 O O . GLY A 1 193 ? -5.571 -4.116 15.138 1.00 95.25 193 GLY A O 1
ATOM 1555 N N . TYR A 1 194 ? -3.578 -3.102 15.015 1.00 95.06 194 TYR A N 1
ATOM 1556 C CA . TYR A 1 194 ? -4.063 -1.748 15.210 1.00 95.06 194 TYR A CA 1
ATOM 1557 C C . TYR A 1 194 ? -4.388 -1.102 13.870 1.00 95.06 194 TYR A C 1
ATOM 1559 O O . TYR A 1 194 ? -3.521 -0.980 13.006 1.00 95.06 194 TYR A O 1
ATOM 1567 N N . LEU A 1 195 ? -5.629 -0.654 13.732 1.00 93.94 195 LEU A N 1
ATOM 1568 C CA . LEU A 1 195 ? -6.146 0.059 12.575 1.00 93.94 195 LEU A CA 1
ATOM 1569 C C . LEU A 1 195 ? -6.363 1.528 12.934 1.00 93.94 195 LEU A C 1
ATOM 1571 O O . LEU A 1 195 ? -6.919 1.830 13.991 1.00 93.94 195 LEU A O 1
ATOM 1575 N N . HIS A 1 196 ? -5.949 2.448 12.065 1.00 92.19 196 HIS A N 1
ATOM 1576 C CA . HIS A 1 196 ? -6.255 3.863 12.256 1.00 92.19 196 HIS A CA 1
ATOM 1577 C C . HIS A 1 196 ? -7.758 4.116 12.078 1.00 92.19 196 HIS A C 1
ATOM 1579 O O . HIS A 1 196 ? -8.353 3.637 11.116 1.00 92.19 196 HIS A O 1
ATOM 1585 N N . LYS A 1 197 ? -8.385 4.895 12.965 1.00 90.12 197 LYS A N 1
ATOM 1586 C CA . LYS A 1 197 ? -9.839 5.136 12.912 1.00 90.12 197 LYS A CA 1
ATOM 1587 C C . LYS A 1 197 ? -10.324 5.763 11.610 1.00 90.12 197 LYS A C 1
ATOM 1589 O O . LYS A 1 197 ? -11.444 5.482 11.207 1.00 90.12 197 LYS A O 1
ATOM 1594 N N . GLY A 1 198 ? -9.489 6.571 10.954 1.00 87.56 198 GLY A N 1
ATOM 1595 C CA . GLY A 1 198 ? -9.816 7.162 9.652 1.00 87.56 198 GLY A CA 1
ATOM 1596 C C . GLY A 1 198 ? -10.073 6.125 8.551 1.00 87.56 198 GLY A C 1
ATOM 1597 O O . GLY A 1 198 ? -10.710 6.447 7.559 1.00 87.56 198 GLY A O 1
ATOM 1598 N N . MET A 1 199 ? -9.622 4.879 8.737 1.00 90.25 199 MET A N 1
ATOM 1599 C CA . MET A 1 199 ? -9.860 3.778 7.800 1.00 90.25 199 MET A CA 1
ATOM 1600 C C . MET A 1 199 ? -11.214 3.095 7.970 1.00 90.25 199 MET A C 1
ATOM 1602 O O . MET A 1 199 ? -11.570 2.268 7.137 1.00 90.25 199 MET A O 1
ATOM 1606 N N . ILE A 1 200 ? -11.948 3.373 9.047 1.00 89.38 200 ILE A N 1
ATOM 1607 C CA . ILE A 1 200 ? -13.263 2.778 9.283 1.00 89.38 200 ILE A CA 1
ATOM 1608 C C . ILE A 1 200 ? -14.308 3.628 8.558 1.00 89.38 200 ILE A C 1
ATOM 1610 O O . ILE A 1 200 ? -14.392 4.837 8.776 1.00 89.38 200 ILE A O 1
ATOM 1614 N N . VAL A 1 201 ? -15.098 2.988 7.697 1.00 85.00 201 VAL A N 1
ATOM 1615 C CA . VAL A 1 201 ? -16.201 3.631 6.976 1.00 85.00 201 VAL A CA 1
ATOM 1616 C C . VAL A 1 201 ? -17.338 3.867 7.967 1.00 85.00 201 VAL A C 1
ATOM 1618 O O . VAL A 1 201 ? -17.722 2.947 8.692 1.00 85.00 201 VAL A O 1
ATOM 1621 N N . ARG A 1 202 ? -17.823 5.110 8.026 1.00 66.69 202 ARG A N 1
ATOM 1622 C CA . ARG A 1 202 ? -18.987 5.500 8.831 1.00 66.69 202 ARG A CA 1
ATOM 1623 C C . ARG A 1 202 ? -20.287 5.091 8.156 1.00 66.69 202 ARG A C 1
ATOM 1625 O O . ARG A 1 202 ? -20.332 5.163 6.908 1.00 66.69 202 ARG A O 1
#

Organism: NCBI:txid2057025

Secondary structure (DSSP, 8-state):
--------SSTTS-----------------------------PPPPPHHHHHHHHHHHHHHHHHHHHHHHHHH-HHHHHHHHHHHHHHHHHHHHH---TTSHHHHHHHHHHHHHHHHHHHHHHHHHHHHTTS-----PPPPPTT-EEEB-TTEEEESSSSTTSPEEEEESS-EEEEEEE-SSEEEEEETTEEEEEEGGGB--

pLDDT: mean 75.35, std 22.5, range [28.8, 95.25]

Foldseek 3Di:
DDDDDDDPPDPPPDDDDDDDDDDDDDDDDPPPPDDDDDPDPPPPPDQQQRVLVVVLVVLVVVLLLLLLVCCQLPVQLSLVLVVVVVVVVVVCVVVVDRSSDPVRSVVSVVVSVVSVVSSVVVVVVSVVVVVDDDDDDDDDDDQQDWFWFRAQFWFFADPDSPGDTQDTHGGDIWHFHADDPQWTFTDDPPTTGTTGPSGTDD

Radius of gyration: 24.31 Å; chains: 1; bounding box: 78×53×43 Å

Sequence (202 aa):
MRKILCWFAIAGMLYFMAAPGLAQSSSHFLIDNTREGAWRYTSVRETPYQSNGRVIQHQLTTLGKKLNHLSVVDAPAYSQLQGELHGYLQRLENDSPDYGRVEVYHAVLLRLMQFEESIKEILVENRQRDSHLLAPDAIKPDEGQQAAVLPYALLFRRQDHRSKLVHIVTNEKVTVLKHGPTYCLVRCGPYEGYLHKGMIVR